Protein AF-A0A7S3JPY3-F1 (afdb_monomer_lite)

InterPro domains:
  IPR008610 Eukaryotic rRNA processing [PF05890] (68-292)
  IPR008610 Eukaryotic rRNA processing [PTHR13028] (19-296)

pLDDT: mean 72.58, std 21.67, range [28.58, 98.25]

Radius of gyration: 43.56 Å; chains: 1; bounding box: 114×93×95 Å

Foldseek 3Di:
DDDPPPPPPPDPDVVVVVVVVVVVVVVVVVVVVVVVVVVVVVVVVVVPDPDPDDDDPDPDDPVVVVVVVVVPPPPVVDPCVVPLDDDDDFDDDDPPDPVRVVVSVVVVVVVSVVVSVVSCVVVVHDDDDDPPDDDDDPDDPVVVVVVVVVVVVVVVVVVVVVVVVVVVVCVVCVVVVVVVVVVVVVVVVVVVVVVVVVVVVVVVVVVVVVPDDDDDPPPPPPPVPPDDDPVQVVCCVVPNDPDPDPCPPFQDPVNQPPCVVPDPPPDDDDDDDDDDDDDDDDDDDDDDDDPPPDDPPRDDHD

Sequence (302 aa):
QVTSSLIKKEMPKRKKYEDELEVELAAEEEEEDALERAALALSREENGSTAKKSVKTKLIDANGLESATSLAWGSDKLPWIEHLVLSSDLDTVSGKDDLEREVAIYKLTLSCVADGRSRLELAGEPFLRPKDFFCEMIKSDAHMAKVKDELIFQQKKMDAFEKRKERQQQLKFAKAVQAEKQKQKIQRKKEAVKKIEDFRKQGAGASKRLGLDESEPSISSTKKKKSPSKKRQALDKKWGFGGKKSGKKRNDAKSINDLSDFRPTRGKSTAKGSRGTFSSVKDNNNSPGNNKKKSPKQRRIF

Secondary structure (DSSP, 8-state):
---S-S----PPPHHHHHHHHHHHHHHHHHHHHHHHHHHHHHHHHHTT-------------HHHHHHHHHTS--GGGS-GGGT-----PPP---TT-HHHHHHHHHHHHHHHHHHHHHHHHHHT---SPPTT-----SS-HHHHHHHHHHHHHHHHHHHHHHHHHHHHHHHHHHHHHHHHHHHHHHHHHHHHHHHHHHHHHHHHHHHHTTT--------------PPPPHHHHHHHHHH--SS---STTSPPTTTSS--TT--TTTT---------------------------PPPPPPP-

Organism: NCBI:txid44058

Structure (mmCIF, N/CA/C/O backbone):
data_AF-A0A7S3JPY3-F1
#
_entry.id   AF-A0A7S3JPY3-F1
#
loop_
_atom_site.group_PDB
_atom_site.id
_atom_site.type_symbol
_atom_site.label_atom_id
_atom_site.label_alt_id
_atom_site.label_comp_id
_atom_site.label_asym_id
_atom_site.label_entity_id
_atom_site.label_seq_id
_atom_site.pdbx_PDB_ins_code
_atom_site.Cartn_x
_atom_site.Cartn_y
_atom_site.Cartn_z
_atom_site.occupancy
_atom_site.B_iso_or_equiv
_atom_site.auth_seq_id
_atom_site.auth_comp_id
_atom_site.auth_asym_id
_atom_site.auth_atom_id
_atom_site.pdbx_PDB_model_num
ATOM 1 N N . GLN A 1 1 ? -19.491 -40.463 11.657 1.00 37.03 1 GLN A N 1
ATOM 2 C CA . GLN A 1 1 ? -19.768 -39.473 12.721 1.00 37.03 1 GLN A CA 1
ATOM 3 C C . GLN A 1 1 ? -18.707 -39.639 13.802 1.00 37.03 1 GLN A C 1
ATOM 5 O O . GLN A 1 1 ? -18.841 -40.493 14.666 1.00 37.03 1 GLN A O 1
ATOM 10 N N . VAL A 1 2 ? -17.599 -38.910 13.674 1.00 31.66 2 VAL A N 1
ATOM 11 C CA . VAL A 1 2 ? -16.414 -39.043 14.531 1.00 31.66 2 VAL A CA 1
ATOM 12 C C . VAL A 1 2 ? -16.348 -37.817 15.447 1.00 31.66 2 VAL A C 1
ATOM 14 O O . VAL A 1 2 ? -16.161 -36.695 14.997 1.00 31.66 2 VAL A O 1
ATOM 17 N N . THR A 1 3 ? -16.637 -38.070 16.724 1.00 36.66 3 THR A N 1
ATOM 18 C CA . THR A 1 3 ? -16.159 -37.379 17.936 1.00 36.66 3 THR A CA 1
ATOM 19 C C . THR A 1 3 ? -16.004 -35.849 17.902 1.00 36.66 3 THR A C 1
ATOM 21 O O . THR A 1 3 ? -14.908 -35.323 17.735 1.00 36.66 3 THR A O 1
ATOM 24 N N . SER A 1 4 ? -17.071 -35.125 18.259 1.00 43.22 4 SER A N 1
ATOM 25 C CA . SER A 1 4 ? -17.008 -33.712 18.687 1.00 43.22 4 SER A CA 1
ATOM 26 C C . SER A 1 4 ? -16.710 -33.533 20.191 1.00 43.22 4 SER A C 1
ATOM 28 O O . SER A 1 4 ? -16.840 -32.441 20.740 1.00 43.22 4 SER A O 1
ATOM 30 N N . SER A 1 5 ? -16.317 -34.598 20.896 1.00 41.69 5 SER A N 1
ATOM 31 C CA . SER A 1 5 ? -16.254 -34.630 22.364 1.00 41.69 5 SER A CA 1
ATOM 32 C C . SER A 1 5 ? -14.865 -34.406 22.978 1.00 41.69 5 SER A C 1
ATOM 34 O O . SER A 1 5 ? -14.751 -34.468 24.199 1.00 41.69 5 SER A O 1
ATOM 36 N N . LEU A 1 6 ? -13.819 -34.129 22.188 1.00 39.22 6 LEU A N 1
ATOM 37 C CA . LEU A 1 6 ? -12.440 -34.014 22.701 1.00 39.22 6 LEU A CA 1
ATOM 38 C C . LEU A 1 6 ? -11.889 -32.587 22.873 1.00 39.22 6 LEU A C 1
ATOM 40 O O . LEU A 1 6 ? -10.756 -32.431 23.319 1.00 39.22 6 LEU A O 1
ATOM 44 N N . ILE A 1 7 ? -12.663 -31.533 22.602 1.00 39.22 7 ILE A N 1
ATOM 45 C CA . ILE A 1 7 ? -12.175 -30.144 22.703 1.00 39.22 7 ILE A CA 1
ATOM 46 C C . ILE A 1 7 ? -12.914 -29.411 23.828 1.00 39.22 7 ILE A C 1
ATOM 48 O O . ILE A 1 7 ? -13.701 -28.493 23.623 1.00 39.22 7 ILE A O 1
ATOM 52 N N . LYS A 1 8 ? -12.679 -29.860 25.061 1.00 37.31 8 LYS A N 1
ATOM 53 C CA . LYS A 1 8 ? -12.881 -29.055 26.277 1.00 37.31 8 LYS A CA 1
ATOM 54 C C . LYS A 1 8 ? -11.679 -29.239 27.204 1.00 37.31 8 LYS A C 1
ATOM 56 O O . LYS A 1 8 ? -11.831 -29.586 28.369 1.00 37.31 8 LYS A O 1
ATOM 61 N N . LYS A 1 9 ? -10.468 -29.023 26.674 1.00 42.88 9 LYS A N 1
ATOM 62 C CA . LYS A 1 9 ? -9.354 -28.583 27.523 1.00 42.88 9 LYS A CA 1
ATOM 63 C C . LYS A 1 9 ? -9.739 -27.194 28.031 1.00 42.88 9 LYS A C 1
ATOM 65 O O . LYS A 1 9 ? -10.092 -26.326 27.235 1.00 42.88 9 LYS A O 1
ATOM 70 N N . GLU A 1 10 ? -9.785 -27.037 29.349 1.00 44.53 10 GLU A N 1
ATOM 71 C CA . GLU A 1 10 ? -10.066 -25.770 30.020 1.00 44.53 10 GLU A CA 1
ATOM 72 C C . GLU A 1 10 ? -9.068 -24.715 29.530 1.00 44.53 10 GLU A C 1
ATOM 74 O O . GLU A 1 10 ? -7.916 -24.695 29.949 1.00 44.53 10 GLU A O 1
ATOM 79 N N . MET A 1 11 ? -9.512 -23.855 28.613 1.00 40.31 11 MET A N 1
ATOM 80 C CA . MET A 1 11 ? -8.785 -22.644 28.255 1.00 40.31 11 MET A CA 1
ATOM 81 C C . MET A 1 11 ? -8.751 -21.751 29.503 1.00 40.31 11 MET A C 1
ATOM 83 O O . MET A 1 11 ? -9.819 -21.468 30.069 1.00 40.31 11 MET A O 1
ATOM 87 N N . PRO A 1 12 ? -7.568 -21.315 29.964 1.00 47.62 12 PRO A N 1
ATOM 88 C CA . PRO A 1 12 ? -7.454 -20.328 31.026 1.00 47.62 12 PRO A CA 1
ATOM 89 C C . PRO A 1 12 ? -8.330 -19.112 30.706 1.00 47.62 12 PRO A C 1
ATOM 91 O O . PRO A 1 12 ? -8.527 -18.743 29.549 1.00 47.62 12 PRO A O 1
ATOM 94 N N . LYS A 1 13 ? -8.948 -18.533 31.741 1.00 44.06 13 LYS A N 1
ATOM 95 C CA . LYS A 1 13 ? -9.921 -17.434 31.625 1.00 44.06 13 LYS A CA 1
ATOM 96 C C . LYS A 1 13 ? -9.381 -16.354 30.675 1.00 44.06 13 LYS A C 1
ATOM 98 O O . LYS A 1 13 ? -8.395 -15.729 31.031 1.00 44.06 13 LYS A O 1
ATOM 103 N N . ARG A 1 14 ? -10.056 -16.099 29.542 1.00 50.44 14 ARG A N 1
ATOM 104 C CA . ARG A 1 14 ? -9.661 -15.135 28.483 1.00 50.44 14 ARG A CA 1
ATOM 105 C C . ARG A 1 14 ? -9.053 -13.816 28.978 1.00 50.44 14 ARG A C 1
ATOM 107 O O . ARG A 1 14 ? -8.086 -13.369 28.396 1.00 50.44 14 ARG A O 1
ATOM 114 N N . LYS A 1 15 ? -9.557 -13.258 30.084 1.00 47.53 15 LYS A N 1
ATOM 115 C CA . LYS A 1 15 ? -9.001 -12.041 30.700 1.00 47.53 15 LYS A CA 1
ATOM 116 C C . LYS A 1 15 ? -7.534 -12.163 31.123 1.00 47.53 15 LYS A C 1
ATOM 118 O O . LYS A 1 15 ? -6.802 -11.210 30.976 1.00 47.53 15 LYS A O 1
ATOM 123 N N . LYS A 1 16 ? -7.110 -13.324 31.632 1.00 45.38 16 LYS A N 1
ATOM 124 C CA . LYS A 1 16 ? -5.701 -13.557 31.979 1.00 45.38 16 LYS A CA 1
ATOM 125 C C . LYS A 1 16 ? -4.812 -13.617 30.742 1.00 45.38 16 LYS A C 1
ATOM 127 O O . LYS A 1 16 ? -3.731 -13.072 30.780 1.00 45.38 16 LYS A O 1
ATOM 132 N N . TYR A 1 17 ? -5.298 -14.238 29.667 1.00 55.50 17 TYR A N 1
ATOM 133 C CA . TYR A 1 17 ? -4.577 -14.277 28.395 1.00 55.50 17 TYR A CA 1
ATOM 134 C C . TYR A 1 17 ? -4.462 -12.892 27.760 1.00 55.50 17 TYR A C 1
ATOM 136 O O . TYR A 1 17 ? -3.418 -12.579 27.221 1.00 55.50 17 TYR A O 1
ATOM 144 N N . GLU A 1 18 ? -5.522 -12.081 27.817 1.00 54.59 18 GLU A N 1
ATOM 145 C CA . GLU A 1 18 ? -5.510 -10.699 27.319 1.00 54.59 18 GLU A CA 1
ATOM 146 C C . GLU A 1 18 ? -4.544 -9.821 28.136 1.00 54.59 18 GLU A C 1
ATOM 148 O O . GLU A 1 18 ? -3.748 -9.109 27.539 1.00 54.59 18 GLU A O 1
ATOM 153 N N . ASP A 1 19 ? -4.551 -9.935 29.470 1.00 57.00 19 ASP A N 1
ATOM 154 C CA . ASP A 1 19 ? -3.630 -9.195 30.347 1.00 57.00 19 ASP A CA 1
ATOM 155 C C . ASP A 1 19 ? -2.162 -9.665 30.190 1.00 57.00 19 ASP A C 1
ATOM 157 O O . ASP A 1 19 ? -1.250 -8.849 30.251 1.00 57.00 19 ASP A O 1
ATOM 161 N N . GLU A 1 20 ? -1.913 -10.967 29.986 1.00 58.22 20 GLU A N 1
ATOM 162 C CA . GLU A 1 20 ? -0.565 -11.522 29.752 1.00 58.22 20 GLU A CA 1
ATOM 163 C C . GLU A 1 20 ? -0.011 -11.089 28.379 1.00 58.22 20 GLU A C 1
ATOM 165 O O . GLU A 1 20 ? 1.135 -10.653 28.305 1.00 58.22 20 GLU A O 1
ATOM 170 N N . LEU A 1 21 ? -0.844 -11.078 27.327 1.00 55.16 21 LEU A N 1
ATOM 171 C CA . LEU A 1 21 ? -0.476 -10.538 26.008 1.00 55.16 21 LEU A CA 1
ATOM 172 C C . LEU A 1 21 ? -0.208 -9.025 26.048 1.00 55.16 21 LEU A C 1
ATOM 174 O O . LEU A 1 21 ? 0.649 -8.535 25.324 1.00 55.16 21 LEU A O 1
ATOM 178 N N . GLU A 1 22 ? -0.945 -8.269 26.870 1.00 60.03 22 GLU A N 1
ATOM 179 C CA . GLU A 1 22 ? -0.724 -6.825 27.049 1.00 60.03 22 GLU A CA 1
ATOM 180 C C . GLU A 1 22 ? 0.629 -6.513 27.707 1.00 60.03 22 GLU A C 1
ATOM 182 O O . GLU A 1 22 ? 1.204 -5.462 27.431 1.00 60.03 22 GLU A O 1
ATOM 187 N N . VAL A 1 23 ? 1.138 -7.404 28.564 1.00 63.53 23 VAL A N 1
ATOM 188 C CA . VAL A 1 23 ? 2.459 -7.259 29.196 1.00 63.53 23 VAL A CA 1
ATOM 189 C C . VAL A 1 23 ? 3.575 -7.668 28.237 1.00 63.53 23 VAL A C 1
ATOM 191 O O . VAL A 1 23 ? 4.584 -6.974 28.175 1.00 63.53 23 VAL A O 1
ATOM 194 N N . GLU A 1 24 ? 3.386 -8.741 27.465 1.00 62.47 24 GLU A N 1
ATOM 195 C CA . GLU A 1 24 ? 4.348 -9.166 26.435 1.00 62.47 24 GLU A CA 1
ATOM 196 C C . GLU A 1 24 ? 4.507 -8.099 25.341 1.00 62.47 24 GLU A C 1
ATOM 198 O O . GLU A 1 24 ? 5.627 -7.695 25.052 1.00 62.47 24 GLU A O 1
ATOM 203 N N . LEU A 1 25 ? 3.405 -7.537 24.831 1.00 60.03 25 LEU A N 1
ATOM 204 C CA . LEU A 1 25 ? 3.450 -6.478 23.813 1.00 60.03 25 LEU A CA 1
ATOM 205 C C . LEU A 1 25 ? 4.100 -5.179 24.313 1.00 60.03 25 LEU A C 1
ATOM 207 O O . LEU A 1 25 ? 4.704 -4.460 23.525 1.00 60.03 25 LEU A O 1
ATOM 211 N N . ALA A 1 26 ? 3.957 -4.858 25.603 1.00 66.69 26 ALA A N 1
ATOM 212 C CA . ALA A 1 26 ? 4.595 -3.684 26.197 1.00 66.69 26 ALA A CA 1
ATOM 213 C C . ALA A 1 26 ? 6.103 -3.893 26.413 1.00 66.69 26 ALA A C 1
ATOM 215 O O . ALA A 1 26 ? 6.872 -2.946 26.282 1.00 66.69 26 ALA A O 1
ATOM 216 N N . ALA A 1 27 ? 6.524 -5.121 26.734 1.00 65.81 27 ALA A N 1
ATOM 217 C CA . ALA A 1 27 ? 7.937 -5.469 26.845 1.00 65.81 27 ALA A CA 1
ATOM 218 C C . ALA A 1 27 ? 8.626 -5.480 25.468 1.00 65.81 27 ALA A C 1
ATOM 220 O O . ALA A 1 27 ? 9.726 -4.955 25.341 1.00 65.81 27 ALA A O 1
ATOM 221 N N . GLU A 1 28 ? 7.954 -6.002 24.436 1.00 66.06 28 GLU A N 1
ATOM 222 C CA . GLU A 1 28 ? 8.442 -5.964 23.050 1.00 66.06 28 GLU A CA 1
ATOM 223 C C . GLU A 1 28 ? 8.584 -4.520 22.531 1.00 66.06 28 GLU A C 1
ATOM 225 O O . GLU A 1 28 ? 9.568 -4.201 21.872 1.00 66.06 28 GLU A O 1
ATOM 230 N N . GLU A 1 29 ? 7.658 -3.619 22.883 1.00 69.00 29 GLU A N 1
ATOM 231 C CA . GLU A 1 29 ? 7.717 -2.197 22.501 1.00 69.00 29 GLU A CA 1
ATOM 232 C C . GLU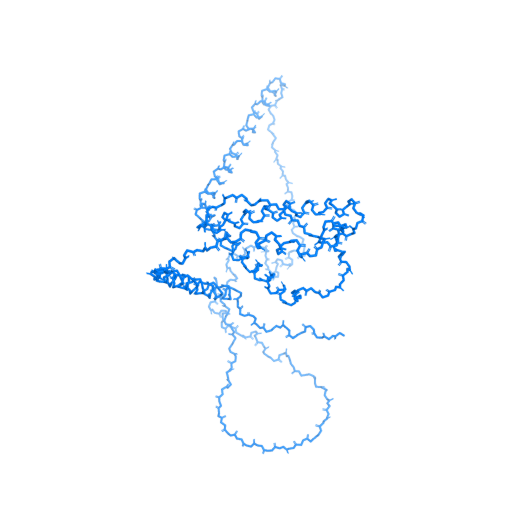 A 1 29 ? 8.904 -1.457 23.157 1.00 69.00 29 GLU A C 1
ATOM 234 O O . GLU A 1 29 ? 9.580 -0.674 22.493 1.00 69.00 29 GLU A O 1
ATOM 239 N N . GLU A 1 30 ? 9.225 -1.739 24.429 1.00 69.50 30 GLU A N 1
ATOM 240 C CA . GLU A 1 30 ? 10.415 -1.163 25.082 1.00 69.50 30 GLU A CA 1
ATOM 241 C C . GLU A 1 30 ? 11.738 -1.705 24.505 1.00 69.50 30 GLU A C 1
ATOM 243 O O . GLU A 1 30 ? 12.728 -0.966 24.443 1.00 69.50 30 GLU A O 1
ATOM 248 N N . GLU A 1 31 ? 11.772 -2.969 24.069 1.00 72.69 31 GLU A N 1
ATOM 249 C CA . GLU A 1 31 ? 12.947 -3.567 23.421 1.00 72.69 31 GLU A CA 1
ATOM 250 C C . GLU A 1 31 ? 13.165 -3.029 21.995 1.00 72.69 31 GLU A C 1
ATOM 252 O O . GLU A 1 31 ? 14.304 -2.708 21.638 1.00 72.69 31 GLU A O 1
ATOM 257 N N . GLU A 1 32 ? 12.099 -2.862 21.201 1.00 69.81 32 GLU A N 1
ATOM 258 C CA . GLU A 1 32 ? 12.156 -2.256 19.860 1.00 69.81 32 GLU A CA 1
ATOM 259 C C . GLU A 1 32 ? 12.640 -0.795 19.919 1.00 69.81 32 GLU A C 1
ATOM 261 O O . GLU A 1 32 ? 13.572 -0.420 19.199 1.00 69.81 32 GLU A O 1
ATOM 266 N N . ASP A 1 33 ? 12.100 0.004 20.847 1.00 71.50 33 ASP A N 1
ATOM 267 C CA . ASP A 1 33 ? 12.511 1.397 21.072 1.00 71.50 33 ASP A CA 1
ATOM 268 C C . ASP A 1 33 ? 13.992 1.515 21.484 1.00 71.50 33 ASP A C 1
ATOM 270 O O . ASP A 1 33 ? 14.690 2.476 21.127 1.00 71.50 33 ASP A O 1
ATOM 274 N N . ALA A 1 34 ? 14.497 0.557 22.268 1.00 78.06 34 ALA A N 1
ATOM 275 C CA . ALA A 1 34 ? 15.900 0.517 22.675 1.00 78.06 34 ALA A CA 1
ATOM 276 C C . ALA A 1 34 ? 16.827 0.182 21.494 1.00 78.06 34 ALA A C 1
ATOM 278 O O . ALA A 1 34 ? 17.902 0.780 21.364 1.00 78.06 34 ALA A O 1
ATOM 279 N N . LEU A 1 35 ? 16.397 -0.726 20.614 1.00 76.00 35 LEU A N 1
ATOM 280 C CA . LEU A 1 35 ? 17.114 -1.112 19.399 1.00 76.00 35 LEU A CA 1
ATOM 281 C C . LEU A 1 35 ? 17.175 0.026 18.372 1.00 76.00 35 LEU A C 1
ATOM 283 O O . LEU A 1 35 ? 18.250 0.289 17.830 1.00 76.00 35 LEU A O 1
ATOM 287 N N . GLU A 1 36 ? 16.078 0.758 18.156 1.00 73.62 36 GLU A N 1
ATOM 288 C CA . GLU A 1 36 ? 16.070 1.936 17.275 1.00 73.62 36 GLU A CA 1
ATOM 289 C C . GLU A 1 36 ? 17.009 3.039 17.778 1.00 73.62 36 GLU A C 1
ATOM 291 O O . GLU A 1 36 ? 17.779 3.617 17.002 1.00 73.62 36 GLU A O 1
ATOM 296 N N . ARG A 1 37 ? 17.018 3.311 19.091 1.00 76.62 37 ARG A N 1
ATOM 297 C CA . ARG A 1 37 ? 17.942 4.295 19.683 1.00 76.62 37 ARG A CA 1
ATOM 298 C C . ARG A 1 37 ? 19.403 3.874 19.539 1.00 76.62 37 ARG A C 1
ATOM 300 O O . ARG A 1 37 ? 20.251 4.730 19.281 1.00 76.62 37 ARG A O 1
ATOM 307 N N . ALA A 1 38 ? 19.701 2.582 19.680 1.00 80.31 38 ALA A N 1
ATOM 308 C CA . ALA A 1 38 ? 21.044 2.047 19.474 1.00 80.31 38 ALA A CA 1
ATOM 309 C C . ALA A 1 38 ? 21.481 2.147 18.000 1.00 80.31 38 ALA A C 1
ATOM 311 O O . ALA A 1 38 ? 22.603 2.572 17.722 1.00 80.31 38 ALA A O 1
ATOM 312 N N . ALA A 1 39 ? 20.587 1.842 17.053 1.00 76.56 39 ALA A N 1
ATOM 313 C CA . ALA A 1 39 ? 20.850 1.974 15.620 1.00 76.56 39 ALA A CA 1
ATOM 314 C C . ALA A 1 39 ? 21.102 3.437 15.205 1.00 76.56 39 ALA A C 1
ATOM 316 O O . ALA A 1 39 ? 22.044 3.726 14.463 1.00 76.56 39 ALA A O 1
ATOM 317 N N . LEU A 1 40 ? 20.325 4.384 15.744 1.00 71.94 40 LEU A N 1
ATOM 318 C CA . LEU A 1 40 ? 20.531 5.819 15.521 1.00 71.94 40 LEU A CA 1
ATOM 319 C C . LEU A 1 40 ? 21.872 6.308 16.085 1.00 71.94 40 LEU A C 1
ATOM 321 O O . LEU A 1 40 ? 22.553 7.099 15.428 1.00 71.94 40 LEU A O 1
ATOM 325 N N . ALA A 1 41 ? 22.282 5.825 17.262 1.00 74.62 41 ALA A N 1
ATOM 326 C CA . ALA A 1 41 ? 23.577 6.159 17.853 1.00 74.62 41 ALA A CA 1
ATOM 327 C C . ALA A 1 41 ? 24.748 5.655 16.989 1.00 74.62 41 ALA A C 1
ATOM 329 O O . ALA A 1 41 ? 25.656 6.430 16.693 1.00 74.62 41 ALA A O 1
ATOM 330 N N . LEU A 1 42 ? 24.674 4.413 16.498 1.00 72.31 42 LEU A N 1
ATOM 331 C CA . LEU A 1 42 ? 25.679 3.826 15.602 1.00 72.31 42 LEU A CA 1
ATOM 332 C C . LEU A 1 42 ? 25.770 4.574 14.263 1.00 72.31 42 LEU A C 1
ATOM 334 O O . LEU A 1 42 ? 26.864 4.923 13.821 1.00 72.31 42 LEU A O 1
ATOM 338 N N . SER A 1 43 ? 24.627 4.931 13.664 1.00 70.06 43 SER A N 1
ATOM 339 C CA . SER A 1 43 ? 24.599 5.724 12.423 1.00 70.06 43 SER A CA 1
ATOM 340 C C . SER A 1 43 ? 25.228 7.116 12.592 1.00 70.06 43 SER A C 1
ATOM 342 O O . SER A 1 43 ? 25.786 7.685 11.650 1.00 70.06 43 SER A O 1
ATOM 344 N N . ARG A 1 44 ? 25.167 7.688 13.802 1.00 67.44 44 ARG A N 1
ATOM 345 C CA . ARG A 1 44 ? 25.742 9.003 14.108 1.00 67.44 44 ARG A CA 1
ATOM 346 C C . ARG A 1 44 ? 27.259 8.944 14.286 1.00 67.44 44 ARG A C 1
ATOM 348 O O . ARG A 1 44 ? 27.926 9.929 13.974 1.00 67.44 44 ARG A O 1
ATOM 355 N N . GLU A 1 45 ? 27.792 7.816 14.745 1.00 61.75 45 GLU A N 1
ATOM 356 C CA . GLU A 1 45 ? 29.233 7.598 14.901 1.00 61.75 45 GLU A CA 1
ATOM 357 C C . GLU A 1 45 ? 29.919 7.248 13.569 1.00 61.75 45 GLU A C 1
ATOM 359 O O . GLU A 1 45 ? 30.999 7.771 13.286 1.00 61.75 45 GLU A O 1
ATOM 364 N N . GLU A 1 46 ? 29.272 6.474 12.690 1.00 57.91 46 GLU A N 1
ATOM 365 C CA . GLU A 1 46 ? 29.832 6.113 11.373 1.00 57.91 46 GLU A CA 1
ATOM 366 C C . GLU A 1 46 ? 29.952 7.307 10.407 1.00 57.91 46 GLU A C 1
ATOM 368 O O . GLU A 1 46 ? 30.843 7.350 9.556 1.00 57.91 46 GLU A O 1
ATOM 373 N N . ASN A 1 47 ? 29.126 8.342 10.582 1.00 54.22 47 ASN A N 1
ATOM 374 C CA . ASN A 1 47 ? 29.184 9.566 9.776 1.00 54.22 47 ASN A CA 1
ATOM 375 C C . ASN A 1 47 ? 30.363 10.505 10.140 1.00 54.22 47 ASN A C 1
ATOM 377 O O . ASN A 1 47 ? 30.535 11.550 9.508 1.00 54.22 47 ASN A O 1
ATOM 381 N N . GLY A 1 48 ? 31.187 10.155 11.139 1.00 52.03 48 GLY A N 1
ATOM 382 C CA . GLY A 1 48 ? 32.297 10.977 11.639 1.00 52.03 48 GLY A CA 1
ATOM 383 C C . GLY A 1 48 ? 33.640 10.827 10.909 1.00 52.03 48 GLY A C 1
ATOM 384 O O . GLY A 1 48 ? 34.537 11.643 11.125 1.00 52.03 48 GLY A O 1
ATOM 385 N N . SER A 1 49 ? 33.816 9.832 10.031 1.00 52.62 49 SER A N 1
ATOM 386 C CA . SER A 1 49 ? 35.099 9.585 9.351 1.00 52.62 49 SER A CA 1
ATOM 387 C C . SER A 1 49 ? 35.054 9.918 7.857 1.00 52.62 49 SER A C 1
ATOM 389 O O . SER A 1 49 ? 35.112 9.044 6.991 1.00 52.62 49 SER A O 1
ATOM 391 N N . THR A 1 50 ? 35.000 11.206 7.517 1.00 51.81 50 THR A N 1
ATOM 392 C CA . THR A 1 50 ? 35.228 11.656 6.137 1.00 51.81 50 THR A CA 1
ATOM 393 C C . THR A 1 50 ? 36.723 11.615 5.814 1.00 51.81 50 THR A C 1
ATOM 395 O O . THR A 1 50 ? 37.449 12.595 5.998 1.00 51.81 50 THR A O 1
ATOM 398 N N . ALA A 1 51 ? 37.201 10.472 5.323 1.00 51.72 51 ALA A N 1
ATOM 399 C CA . ALA A 1 51 ? 38.520 10.367 4.713 1.00 51.72 51 ALA A CA 1
ATOM 400 C C . ALA A 1 51 ? 38.579 11.263 3.461 1.00 51.72 51 ALA A C 1
ATOM 402 O O . ALA A 1 51 ? 37.823 11.078 2.504 1.00 51.72 51 ALA A O 1
ATOM 403 N N . LYS A 1 52 ? 39.486 12.247 3.459 1.00 48.88 52 LYS A N 1
ATOM 404 C CA . LYS A 1 52 ? 39.750 13.127 2.312 1.00 48.88 52 LYS A CA 1
ATOM 405 C C . LYS A 1 52 ? 40.353 12.302 1.167 1.00 48.88 52 LYS A C 1
ATOM 407 O O . LYS A 1 52 ? 41.564 12.105 1.112 1.00 48.88 52 LYS A O 1
ATOM 412 N N . LYS A 1 53 ? 39.513 11.801 0.256 1.00 54.91 53 LYS A N 1
ATOM 413 C CA . LYS A 1 53 ? 39.964 11.201 -1.009 1.00 54.91 53 LYS A CA 1
ATOM 414 C C . LYS A 1 53 ? 40.632 12.280 -1.862 1.00 54.91 53 LYS A C 1
ATOM 416 O O . LYS A 1 53 ? 40.030 13.311 -2.150 1.00 54.91 53 LYS A O 1
ATOM 421 N N . SER A 1 54 ? 41.874 12.031 -2.265 1.00 50.97 54 SER A N 1
ATOM 422 C CA . SER A 1 54 ? 42.603 12.858 -3.222 1.00 50.97 54 SER A CA 1
ATOM 423 C C . SER A 1 54 ? 41.854 12.883 -4.557 1.00 50.97 54 SER A C 1
ATOM 425 O O . SER A 1 54 ? 41.547 11.849 -5.153 1.00 50.97 54 SER A O 1
ATOM 427 N N . VAL A 1 55 ? 41.508 14.086 -5.010 1.00 56.03 55 VAL A N 1
ATOM 428 C CA . VAL A 1 55 ? 40.776 14.302 -6.258 1.00 56.03 55 VAL A CA 1
ATOM 429 C C . VAL A 1 55 ? 41.746 14.074 -7.417 1.00 56.03 55 VAL A C 1
ATOM 431 O O . VAL A 1 55 ? 42.506 14.964 -7.783 1.00 56.03 55 VAL A O 1
ATOM 434 N N . LYS A 1 56 ? 41.751 12.865 -7.990 1.00 63.06 56 LYS A N 1
ATOM 435 C CA . LYS A 1 56 ? 42.331 12.648 -9.322 1.00 63.06 56 LYS A CA 1
ATOM 436 C C . LYS A 1 56 ? 41.501 13.457 -10.318 1.00 63.06 56 LYS A C 1
ATOM 438 O O . LYS A 1 56 ? 40.289 13.257 -10.405 1.00 63.06 56 LYS A O 1
ATOM 443 N N . THR A 1 57 ? 42.141 14.364 -11.049 1.00 62.72 57 THR A N 1
ATOM 444 C CA . THR A 1 57 ? 41.536 15.063 -12.185 1.00 62.72 57 THR A CA 1
ATOM 445 C C . THR A 1 57 ? 41.107 14.016 -13.210 1.00 62.72 57 THR A C 1
ATOM 447 O O . THR A 1 57 ? 41.930 13.334 -13.816 1.00 62.72 57 THR A O 1
ATOM 450 N N . LYS A 1 58 ? 39.795 13.808 -13.340 1.00 68.31 58 LYS A N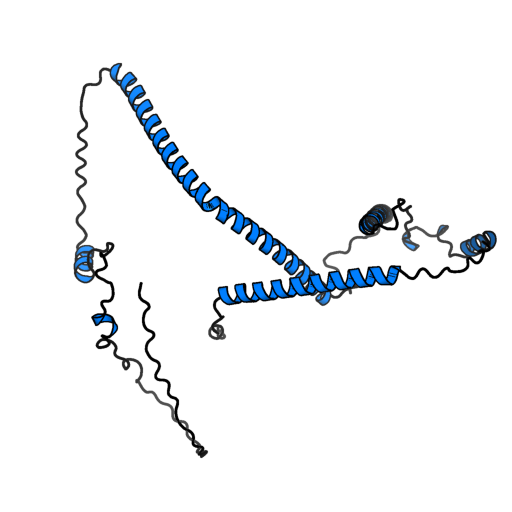 1
ATOM 451 C CA . LYS A 1 58 ? 39.243 12.886 -14.332 1.00 68.31 58 LYS A CA 1
ATOM 452 C C . LYS A 1 58 ? 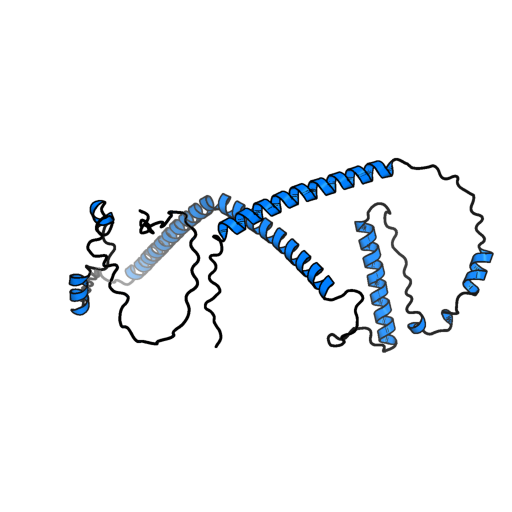39.409 13.542 -15.702 1.00 68.31 58 LYS A C 1
ATOM 454 O O . LYS A 1 58 ? 38.785 14.566 -15.959 1.00 68.31 58 LYS A O 1
ATOM 459 N N . LEU A 1 59 ? 40.258 12.975 -16.553 1.00 75.62 59 LEU A N 1
ATOM 460 C CA . LEU A 1 59 ? 40.248 13.277 -17.981 1.00 75.62 59 LEU A CA 1
ATOM 461 C C . LEU A 1 59 ? 38.927 12.722 -18.537 1.00 75.62 59 LEU A C 1
ATOM 463 O O . LEU A 1 59 ? 38.697 11.516 -18.456 1.00 75.62 59 LEU A O 1
ATOM 467 N N . ILE A 1 60 ? 38.032 13.592 -19.004 1.00 81.19 60 ILE A N 1
ATOM 468 C CA . ILE A 1 60 ? 36.756 13.185 -19.605 1.00 81.19 60 ILE A CA 1
ATOM 469 C C . ILE A 1 60 ? 36.979 13.102 -21.115 1.00 81.19 60 ILE A C 1
ATOM 471 O O . ILE A 1 60 ? 37.051 14.130 -21.784 1.00 81.19 60 ILE A O 1
ATOM 475 N N . ASP A 1 61 ? 37.127 11.886 -21.637 1.00 86.81 61 ASP A N 1
ATOM 476 C CA . ASP A 1 61 ? 37.182 11.632 -23.079 1.00 86.81 61 ASP A CA 1
ATOM 477 C C . ASP A 1 61 ? 35.756 11.509 -23.637 1.00 86.81 61 ASP A C 1
ATOM 479 O O . ASP A 1 61 ? 35.134 10.446 -23.584 1.00 86.81 61 ASP A O 1
ATOM 483 N N . ALA A 1 62 ? 35.214 12.629 -24.119 1.00 87.81 62 ALA A N 1
ATOM 484 C CA . ALA A 1 62 ? 33.882 12.677 -24.719 1.00 87.81 62 ALA A CA 1
ATOM 485 C C . ALA A 1 62 ? 33.814 11.897 -26.046 1.00 87.81 62 ALA A C 1
ATOM 487 O O . ALA A 1 62 ? 32.851 11.173 -26.286 1.00 87.81 62 ALA A O 1
ATOM 488 N N . ASN A 1 63 ? 34.869 11.967 -26.863 1.00 87.44 63 ASN A N 1
ATOM 489 C CA . ASN A 1 63 ? 34.915 11.327 -28.181 1.00 87.44 63 ASN A CA 1
ATOM 490 C C . ASN A 1 63 ? 34.934 9.796 -28.059 1.00 87.44 63 ASN A C 1
ATOM 492 O O . ASN A 1 63 ? 34.285 9.089 -28.835 1.00 87.44 63 ASN A O 1
ATOM 496 N N . GLY A 1 64 ? 35.656 9.276 -27.060 1.00 86.81 64 GLY A N 1
ATOM 497 C CA . GLY A 1 64 ? 35.645 7.853 -26.725 1.00 86.81 64 GLY A CA 1
ATOM 498 C C . GLY A 1 64 ? 34.269 7.368 -26.258 1.00 86.81 64 GLY A C 1
ATOM 499 O O . GLY A 1 64 ? 33.844 6.277 -26.641 1.00 86.81 64 GLY A O 1
ATOM 500 N N . LEU A 1 65 ? 33.543 8.187 -25.488 1.00 86.88 65 LEU A N 1
ATOM 501 C CA . LEU A 1 65 ? 32.191 7.860 -25.026 1.00 86.88 65 LEU A CA 1
ATOM 502 C C . LEU A 1 65 ? 31.187 7.799 -26.186 1.00 86.88 65 LEU A C 1
ATOM 504 O O . LEU A 1 65 ? 30.426 6.839 -26.263 1.00 86.88 65 LEU A O 1
ATOM 508 N N . GLU A 1 66 ? 31.220 8.772 -27.100 1.00 85.44 66 GLU A N 1
ATOM 509 C CA . GLU A 1 66 ? 30.367 8.801 -28.300 1.00 85.44 66 GLU A CA 1
ATOM 510 C C . GLU A 1 66 ? 30.654 7.626 -29.246 1.00 85.44 66 GLU A C 1
ATOM 512 O O . GLU A 1 66 ? 29.746 6.993 -29.791 1.00 85.44 66 GLU A O 1
ATOM 517 N N . SER A 1 67 ? 31.933 7.277 -29.400 1.00 84.69 67 SER A N 1
ATOM 518 C CA . SER A 1 67 ? 32.335 6.110 -30.189 1.00 84.69 67 SER A CA 1
ATOM 519 C C . SER A 1 67 ? 31.814 4.812 -29.561 1.00 84.69 67 SER A C 1
ATOM 521 O O . SER A 1 67 ? 31.330 3.932 -30.272 1.00 84.69 67 SER A O 1
ATOM 523 N N . ALA A 1 68 ? 31.846 4.695 -28.230 1.00 84.62 68 ALA A N 1
ATOM 524 C CA . ALA A 1 68 ? 31.333 3.529 -27.515 1.00 84.62 68 ALA A CA 1
ATOM 525 C C . ALA A 1 68 ? 29.799 3.422 -27.558 1.00 84.62 68 ALA A C 1
ATOM 527 O O . ALA A 1 68 ? 29.277 2.318 -27.715 1.00 84.62 68 ALA A O 1
ATOM 528 N N . THR A 1 69 ? 29.066 4.537 -27.466 1.00 81.50 69 THR A N 1
ATOM 529 C CA . THR A 1 69 ? 27.600 4.525 -27.599 1.00 81.50 69 THR A CA 1
ATOM 530 C C . THR A 1 69 ? 27.157 4.158 -29.010 1.00 81.50 69 THR A C 1
ATOM 532 O O . THR A 1 69 ? 26.168 3.448 -29.149 1.00 81.50 69 THR A O 1
ATOM 535 N N . SER A 1 70 ? 27.914 4.529 -30.049 1.00 73.38 70 SER A N 1
ATOM 536 C CA . SER A 1 70 ? 27.627 4.098 -31.429 1.00 73.38 70 SER A CA 1
ATOM 537 C C . SER A 1 70 ? 27.755 2.581 -31.649 1.00 73.38 70 SER A C 1
ATOM 539 O O . SER A 1 70 ? 27.158 2.033 -32.575 1.00 73.38 70 SER A O 1
ATOM 541 N N . LEU A 1 71 ? 28.513 1.895 -30.783 1.00 73.50 71 LEU A N 1
ATOM 542 C CA . LEU A 1 71 ? 28.681 0.442 -30.796 1.00 73.50 71 LEU A CA 1
ATOM 543 C C . LEU A 1 71 ? 27.541 -0.290 -30.068 1.00 73.50 71 LEU A C 1
ATOM 545 O O . LEU A 1 71 ? 27.406 -1.508 -30.210 1.00 73.50 71 LEU A O 1
ATOM 549 N N . ALA A 1 72 ? 26.738 0.425 -29.272 1.00 69.62 72 ALA A N 1
ATOM 550 C CA . ALA A 1 72 ? 25.582 -0.150 -28.604 1.00 69.62 72 ALA A CA 1
ATOM 551 C C . ALA A 1 72 ? 24.565 -0.628 -29.652 1.00 69.62 72 ALA A C 1
ATOM 553 O O . ALA A 1 72 ? 24.341 0.031 -30.669 1.00 69.62 72 ALA A O 1
ATOM 554 N N . TRP A 1 73 ? 23.979 -1.808 -29.421 1.00 65.19 73 TRP A N 1
ATOM 555 C CA . TRP A 1 73 ? 22.990 -2.426 -30.307 1.00 65.19 73 TRP A CA 1
ATOM 556 C C . TRP A 1 73 ? 21.959 -1.402 -30.793 1.00 65.19 73 TRP A C 1
ATOM 558 O O . TRP A 1 73 ? 21.388 -0.682 -29.981 1.00 65.19 73 TRP A O 1
ATOM 568 N N . GLY A 1 74 ? 21.735 -1.354 -32.112 1.00 66.00 74 GLY A N 1
ATOM 569 C CA . GLY A 1 74 ? 20.908 -0.354 -32.794 1.00 66.00 74 GLY A CA 1
ATOM 570 C C . GLY A 1 74 ? 19.429 -0.394 -32.407 1.00 66.00 74 GLY A C 1
ATOM 571 O O . GLY A 1 74 ? 18.594 -0.829 -33.202 1.00 66.00 74 GLY A O 1
ATOM 572 N N . SER A 1 75 ? 19.119 0.100 -31.210 1.00 65.38 75 SER A N 1
ATOM 573 C CA . SER A 1 75 ? 17.773 0.250 -30.656 1.00 65.38 75 SER A CA 1
ATOM 574 C C . SER A 1 75 ? 16.871 1.089 -31.553 1.00 65.38 75 SER A C 1
ATOM 576 O O . SER A 1 75 ? 15.677 0.828 -31.631 1.00 65.38 75 SER A O 1
ATOM 578 N N . ASP A 1 76 ? 17.456 2.029 -32.296 1.00 70.00 76 ASP A N 1
ATOM 579 C CA . ASP A 1 76 ? 16.736 2.973 -33.153 1.00 70.00 76 ASP A CA 1
ATOM 580 C C . ASP A 1 76 ? 16.091 2.323 -34.385 1.00 70.00 76 ASP A C 1
ATOM 582 O O . ASP A 1 76 ? 15.194 2.899 -34.996 1.00 70.00 76 ASP A O 1
ATOM 586 N N . LYS A 1 77 ? 16.544 1.124 -34.778 1.00 82.50 77 LYS A N 1
ATOM 587 C CA . LYS A 1 77 ? 16.020 0.411 -35.957 1.00 82.50 77 LYS A CA 1
ATOM 588 C C . LYS A 1 77 ? 14.897 -0.567 -35.618 1.00 82.50 77 LYS A C 1
ATOM 590 O O . LYS A 1 77 ? 14.225 -1.043 -36.531 1.00 82.50 77 LYS A O 1
ATOM 595 N N . LEU A 1 78 ? 14.722 -0.903 -34.341 1.00 86.56 78 LEU A N 1
ATOM 596 C CA . LEU A 1 78 ? 13.753 -1.893 -33.878 1.00 86.56 78 LEU A CA 1
ATOM 597 C C . LEU A 1 78 ? 12.498 -1.205 -33.324 1.00 86.56 78 LEU A C 1
ATOM 599 O O . LEU A 1 78 ? 12.589 -0.104 -32.775 1.00 86.56 78 LEU A O 1
ATOM 603 N N . PRO A 1 79 ? 11.316 -1.835 -33.439 1.00 88.75 79 PRO A N 1
ATOM 604 C CA . PRO A 1 79 ? 10.114 -1.310 -32.809 1.00 88.75 79 PRO A CA 1
ATOM 605 C C . PRO A 1 79 ? 10.283 -1.255 -31.285 1.00 88.75 79 PRO A C 1
ATOM 607 O O . PRO A 1 79 ? 11.039 -2.028 -30.692 1.00 88.75 79 PRO A O 1
ATOM 610 N N . TRP A 1 80 ? 9.530 -0.361 -30.638 1.00 89.75 80 TRP A N 1
ATOM 611 C CA . TRP A 1 80 ? 9.643 -0.108 -29.195 1.00 89.75 80 TRP A CA 1
ATOM 612 C C . TRP A 1 80 ? 9.474 -1.348 -28.305 1.00 89.75 80 TRP A C 1
ATOM 614 O O . TRP A 1 80 ? 10.093 -1.459 -27.248 1.00 89.75 80 TRP A O 1
ATOM 624 N N . ILE A 1 81 ? 8.708 -2.322 -28.787 1.00 91.56 81 ILE A N 1
ATOM 625 C CA . ILE A 1 81 ? 8.414 -3.588 -28.112 1.00 91.56 81 ILE A CA 1
ATOM 626 C C . ILE A 1 81 ? 9.676 -4.427 -27.856 1.00 91.56 81 ILE A C 1
ATOM 628 O O . ILE A 1 81 ? 9.724 -5.149 -26.869 1.00 91.56 81 ILE A O 1
ATOM 632 N N . GLU A 1 82 ? 10.714 -4.312 -28.687 1.00 89.50 82 GLU A N 1
ATOM 633 C CA . GLU A 1 82 ? 11.946 -5.102 -28.523 1.00 89.50 82 GLU A CA 1
ATOM 634 C C . GLU A 1 82 ? 12.857 -4.558 -27.417 1.00 89.50 82 GLU A C 1
ATOM 636 O O . GLU A 1 82 ? 13.699 -5.280 -26.887 1.00 89.50 82 GLU A O 1
ATOM 641 N N . HIS A 1 83 ? 12.704 -3.279 -27.061 1.00 87.94 83 HIS A N 1
ATOM 642 C CA . HIS A 1 83 ? 13.496 -2.665 -25.999 1.00 87.94 83 HIS A CA 1
ATOM 643 C C . HIS A 1 83 ? 12.713 -2.468 -24.705 1.00 87.94 83 HIS A C 1
ATOM 645 O O . HIS A 1 83 ? 13.294 -2.623 -23.636 1.00 87.94 83 HIS A O 1
ATOM 651 N N . LEU A 1 84 ? 11.424 -2.108 -24.770 1.00 91.00 84 LEU A N 1
ATOM 652 C CA . LEU A 1 84 ? 10.579 -1.797 -23.601 1.00 91.00 84 LEU A CA 1
ATOM 653 C C . LEU A 1 84 ? 11.201 -0.767 -22.637 1.00 91.00 84 LEU A C 1
ATOM 655 O O . LEU A 1 84 ? 10.791 -0.649 -21.482 1.00 91.00 84 LEU A O 1
ATOM 659 N N . VAL A 1 85 ? 12.185 -0.001 -23.114 1.00 91.44 85 VAL A N 1
ATOM 660 C CA . VAL A 1 85 ? 12.864 1.041 -22.347 1.00 91.44 85 VAL A CA 1
ATOM 661 C C . VAL A 1 85 ? 12.040 2.319 -22.416 1.00 91.44 85 VAL A C 1
ATOM 663 O O . VAL A 1 85 ? 11.582 2.737 -23.485 1.00 91.44 85 VAL A O 1
ATOM 666 N N . LEU A 1 86 ? 11.862 2.942 -21.257 1.00 92.44 86 LEU A N 1
ATOM 667 C CA . LEU A 1 86 ? 11.252 4.252 -21.100 1.00 92.44 86 LEU A CA 1
ATOM 668 C C . LEU A 1 86 ? 12.208 5.137 -20.321 1.00 92.44 86 LEU A C 1
ATOM 670 O O . LEU A 1 86 ? 12.789 4.709 -19.324 1.00 92.44 86 LEU A O 1
ATOM 674 N N . SER A 1 87 ? 12.342 6.366 -20.797 1.00 90.31 87 SER A N 1
ATOM 675 C CA . SER A 1 87 ? 13.228 7.365 -20.223 1.00 90.31 87 SER A CA 1
ATOM 676 C C . SER A 1 87 ? 12.413 8.612 -19.934 1.00 90.31 87 SER A C 1
ATOM 678 O O . SER A 1 87 ? 11.665 9.080 -20.792 1.00 90.31 87 SER A O 1
ATOM 680 N N . SER A 1 88 ? 12.571 9.140 -18.729 1.00 90.50 88 SER A N 1
ATOM 681 C CA . SER A 1 88 ? 11.958 10.383 -18.277 1.00 90.50 88 SER A CA 1
ATOM 682 C C . SER A 1 88 ? 12.894 11.056 -17.286 1.00 90.50 88 SER A C 1
ATOM 684 O O . SER A 1 88 ? 13.582 10.374 -16.520 1.00 90.50 88 SER A O 1
ATOM 686 N N . ASP A 1 89 ? 12.888 12.381 -17.275 1.00 89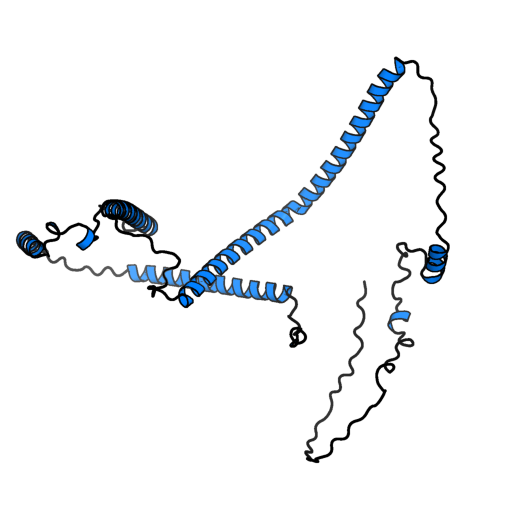.19 89 ASP A N 1
ATOM 687 C CA . ASP A 1 89 ? 13.746 13.152 -16.386 1.00 89.19 89 ASP A CA 1
ATOM 688 C C . ASP A 1 89 ? 13.202 13.128 -14.955 1.00 89.19 89 ASP A C 1
ATOM 690 O O . ASP A 1 89 ? 12.005 13.301 -14.724 1.00 89.19 89 ASP A O 1
ATOM 694 N N . LEU A 1 90 ? 14.088 12.892 -13.987 1.00 83.69 90 LEU A N 1
ATOM 695 C CA . LEU A 1 90 ? 13.749 12.961 -12.570 1.00 83.69 90 LEU A CA 1
ATOM 696 C C . LEU A 1 90 ? 13.820 14.418 -12.102 1.00 83.69 90 LEU A C 1
ATOM 698 O O . LEU A 1 90 ? 14.832 15.089 -12.315 1.00 83.69 90 LEU A O 1
ATOM 702 N N . ASP A 1 91 ? 12.783 14.876 -11.403 1.00 80.56 91 ASP A N 1
ATOM 703 C CA . ASP A 1 91 ? 12.803 16.176 -10.734 1.00 80.56 91 ASP A CA 1
ATOM 704 C C . ASP A 1 91 ? 13.983 16.266 -9.751 1.00 80.56 91 ASP A C 1
ATOM 706 O O . ASP A 1 91 ? 14.338 15.304 -9.065 1.00 80.56 91 ASP A O 1
ATOM 710 N N . THR A 1 92 ? 14.602 17.442 -9.647 1.00 77.50 92 THR A N 1
ATOM 711 C CA . THR A 1 92 ? 15.705 17.662 -8.706 1.00 77.50 92 THR A CA 1
ATOM 712 C C . THR A 1 92 ? 15.204 17.589 -7.265 1.00 77.50 92 THR A C 1
ATOM 714 O O . THR A 1 92 ? 14.584 18.535 -6.776 1.00 77.50 92 THR A O 1
ATOM 717 N N . VAL A 1 93 ? 15.507 16.490 -6.572 1.00 79.69 93 VAL A N 1
ATOM 718 C CA . VAL A 1 93 ? 15.192 16.299 -5.148 1.00 79.69 93 VAL A CA 1
ATOM 719 C C . VAL A 1 93 ? 16.432 16.482 -4.277 1.00 79.69 93 VAL A C 1
ATOM 721 O O . VAL A 1 93 ? 17.551 16.136 -4.661 1.00 79.69 93 VAL A O 1
ATOM 724 N N . SER A 1 94 ? 16.234 17.026 -3.076 1.00 76.06 94 SER A N 1
ATOM 725 C CA . SER A 1 94 ? 17.270 17.122 -2.049 1.00 76.06 94 SER A CA 1
ATOM 726 C C . SER A 1 94 ? 17.783 15.728 -1.672 1.00 76.06 94 SER A C 1
ATOM 728 O O . SER A 1 94 ? 17.053 14.916 -1.117 1.00 76.06 94 SER A O 1
ATOM 730 N N . GLY A 1 95 ? 19.066 15.443 -1.914 1.00 78.12 95 GLY A N 1
ATOM 731 C CA . GLY A 1 95 ? 19.648 14.114 -1.666 1.00 78.12 95 GLY A CA 1
ATOM 732 C C . GLY A 1 95 ? 19.672 13.655 -0.197 1.00 78.12 95 GLY A C 1
ATOM 733 O O . GLY A 1 95 ? 20.056 12.518 0.069 1.00 78.12 95 GLY A O 1
ATOM 734 N N . LYS A 1 96 ? 19.290 14.515 0.756 1.00 83.88 96 LYS A N 1
ATOM 735 C CA . LYS A 1 96 ? 19.300 14.217 2.198 1.00 83.88 96 LYS A CA 1
ATOM 736 C C . LYS A 1 96 ? 17.968 13.691 2.730 1.00 83.88 96 LYS A C 1
ATOM 738 O O . LYS A 1 96 ? 17.988 13.014 3.751 1.00 83.88 96 LYS A O 1
ATOM 743 N N . ASP A 1 97 ? 16.853 14.013 2.077 1.00 90.44 97 ASP A N 1
ATOM 744 C CA . ASP A 1 97 ? 15.531 13.542 2.490 1.00 90.44 97 ASP A CA 1
ATOM 745 C C . ASP A 1 97 ? 15.159 12.297 1.679 1.00 90.44 97 ASP A C 1
ATOM 747 O O . ASP A 1 97 ? 15.035 12.342 0.454 1.00 90.44 97 ASP A O 1
ATOM 751 N N . ASP A 1 98 ? 15.050 11.165 2.370 1.00 92.38 98 ASP A N 1
ATOM 752 C CA . ASP A 1 98 ? 14.701 9.886 1.759 1.00 92.38 98 ASP A CA 1
ATOM 753 C C . ASP A 1 98 ? 13.224 9.841 1.351 1.00 92.38 98 ASP A C 1
ATOM 755 O O . ASP A 1 98 ? 12.907 9.387 0.258 1.00 92.38 98 ASP A O 1
ATOM 759 N N . LEU A 1 99 ? 12.315 10.396 2.158 1.00 91.56 99 LEU A N 1
ATOM 760 C CA . LEU A 1 99 ? 10.878 10.321 1.881 1.00 91.56 99 LEU A CA 1
ATOM 761 C C . LEU A 1 99 ? 10.512 11.123 0.632 1.00 91.56 99 LEU A C 1
ATOM 763 O O . LEU A 1 99 ? 9.757 10.651 -0.219 1.00 91.56 99 LEU A O 1
ATOM 767 N N . GLU A 1 100 ? 11.072 12.325 0.495 1.00 90.69 100 GLU A N 1
ATOM 768 C CA . GLU A 1 100 ? 10.874 13.145 -0.703 1.00 90.69 100 GLU A CA 1
ATOM 769 C C . GLU A 1 100 ? 11.476 12.480 -1.947 1.00 90.69 100 GLU A C 1
ATOM 771 O O . GLU A 1 100 ? 10.867 12.506 -3.023 1.00 90.69 100 GLU A O 1
ATOM 776 N N . ARG A 1 101 ? 12.642 11.838 -1.801 1.00 92.38 101 ARG A N 1
ATOM 777 C CA . ARG A 1 101 ? 13.301 11.102 -2.884 1.00 92.38 101 ARG A CA 1
ATOM 778 C C . ARG A 1 101 ? 12.466 9.910 -3.342 1.00 92.38 101 ARG A C 1
ATOM 780 O O . ARG A 1 101 ? 12.231 9.776 -4.542 1.00 92.38 101 ARG A O 1
ATOM 787 N N . GLU A 1 102 ? 11.977 9.092 -2.416 1.00 92.81 102 GLU A N 1
ATOM 788 C CA . GLU A 1 102 ? 11.132 7.938 -2.732 1.00 92.81 102 GLU A CA 1
ATOM 789 C C . GLU A 1 102 ? 9.831 8.368 -3.421 1.00 92.81 102 GLU A C 1
ATOM 791 O O . GLU A 1 102 ? 9.406 7.756 -4.402 1.00 92.81 102 GLU A O 1
ATOM 796 N N . VAL A 1 103 ? 9.227 9.482 -2.992 1.00 92.62 103 VAL A N 1
ATOM 797 C CA . VAL A 1 103 ? 8.033 10.036 -3.648 1.00 92.62 103 VAL A CA 1
ATOM 798 C C . VAL A 1 103 ? 8.327 10.492 -5.079 1.00 92.62 103 VAL A C 1
ATOM 800 O O . VAL A 1 103 ? 7.491 10.291 -5.963 1.00 92.62 103 VAL A O 1
ATOM 803 N N . ALA A 1 104 ? 9.485 11.098 -5.340 1.00 93.06 104 ALA A N 1
ATOM 804 C CA . ALA A 1 104 ? 9.855 11.498 -6.695 1.00 93.06 104 ALA A CA 1
ATOM 805 C C . ALA A 1 104 ? 10.135 10.294 -7.602 1.00 93.06 104 ALA A C 1
ATOM 807 O O . ALA A 1 104 ? 9.630 10.256 -8.724 1.00 93.06 104 ALA A O 1
ATOM 808 N N . ILE A 1 105 ? 10.843 9.275 -7.103 1.00 92.94 105 ILE A N 1
ATOM 809 C CA . ILE A 1 105 ? 11.058 8.013 -7.830 1.00 92.94 105 ILE A CA 1
ATOM 810 C C . ILE A 1 105 ? 9.712 7.334 -8.118 1.00 92.94 105 ILE A C 1
ATOM 812 O O . ILE A 1 105 ? 9.458 6.879 -9.235 1.00 92.94 105 ILE A O 1
ATOM 816 N N . TYR A 1 106 ? 8.802 7.316 -7.143 1.00 94.81 106 TYR A N 1
ATOM 817 C CA . TYR A 1 106 ? 7.457 6.776 -7.320 1.00 94.81 106 TYR A CA 1
ATOM 818 C C . TYR A 1 106 ? 6.667 7.525 -8.405 1.00 94.81 106 TYR A C 1
ATOM 820 O O . TYR A 1 106 ? 6.048 6.903 -9.265 1.00 94.81 106 TYR A O 1
ATOM 828 N N . LYS A 1 107 ? 6.703 8.862 -8.414 1.00 94.50 107 LYS A N 1
ATOM 829 C CA . LYS A 1 107 ? 6.026 9.667 -9.445 1.00 94.50 107 LYS A CA 1
ATOM 830 C C . LYS A 1 107 ? 6.609 9.425 -10.838 1.00 94.50 107 LYS A C 1
ATOM 832 O O . LYS A 1 107 ? 5.837 9.248 -11.777 1.00 94.50 107 LYS A O 1
ATOM 837 N N . LEU A 1 108 ? 7.937 9.358 -10.944 1.00 94.06 108 LEU A N 1
ATOM 838 C CA . LEU A 1 108 ? 8.647 9.086 -12.195 1.00 94.06 108 LEU A CA 1
ATOM 839 C C . LEU A 1 108 ? 8.287 7.708 -12.763 1.00 94.06 108 LEU A C 1
ATOM 841 O O . LEU A 1 108 ? 7.974 7.550 -13.941 1.00 94.06 108 LEU A O 1
ATOM 845 N N . THR A 1 109 ? 8.310 6.686 -11.909 1.00 95.19 109 THR A N 1
ATOM 846 C CA . THR A 1 109 ? 7.947 5.325 -12.319 1.00 95.19 109 THR A CA 1
ATOM 847 C C . THR A 1 109 ? 6.479 5.248 -12.727 1.00 95.19 109 THR A C 1
ATOM 849 O O . THR A 1 109 ? 6.164 4.599 -13.721 1.00 95.19 109 THR A O 1
ATOM 852 N N . LEU A 1 110 ? 5.584 5.960 -12.038 1.00 95.56 110 LEU A N 1
ATOM 853 C CA . LEU A 1 110 ? 4.167 6.022 -12.389 1.00 95.56 110 LEU A CA 1
ATOM 854 C C . LEU A 1 110 ? 3.931 6.675 -13.759 1.00 95.56 110 LEU A C 1
ATOM 856 O O . LEU A 1 110 ? 3.152 6.127 -14.544 1.00 95.56 110 LEU A O 1
ATOM 860 N N . SER A 1 111 ? 4.600 7.791 -14.076 1.00 95.06 111 SER A N 1
ATOM 861 C CA . SER A 1 111 ? 4.489 8.427 -15.399 1.00 95.06 111 SER A CA 1
ATOM 862 C C . SER A 1 111 ? 5.015 7.516 -16.507 1.00 95.06 111 SER A C 1
ATOM 864 O O . SER A 1 111 ? 4.315 7.291 -17.491 1.00 95.06 111 SER A O 1
ATOM 866 N N . CYS A 1 112 ? 6.176 6.886 -16.303 1.00 95.88 112 CYS A N 1
ATOM 867 C CA . CYS A 1 112 ? 6.709 5.903 -17.247 1.00 95.88 112 CYS A CA 1
ATOM 868 C C . CYS A 1 112 ? 5.756 4.724 -17.453 1.00 95.88 112 CYS A C 1
ATOM 870 O O . CYS A 1 112 ? 5.496 4.327 -18.582 1.00 95.88 112 CYS A O 1
ATOM 872 N N . VAL A 1 113 ? 5.178 4.162 -16.391 1.00 96.19 113 VAL A N 1
ATOM 873 C CA . VAL A 1 113 ? 4.225 3.049 -16.525 1.00 96.19 113 VAL A CA 1
ATOM 874 C C . VAL A 1 113 ? 2.984 3.468 -17.324 1.00 96.19 113 VAL A C 1
ATOM 876 O O . VAL A 1 113 ? 2.485 2.675 -18.126 1.00 96.19 113 VAL A O 1
ATOM 879 N N . ALA A 1 114 ? 2.496 4.701 -17.155 1.00 95.69 114 ALA A N 1
ATOM 880 C CA . ALA A 1 114 ? 1.375 5.228 -17.936 1.00 95.69 114 ALA A CA 1
ATOM 881 C C . ALA A 1 114 ? 1.720 5.377 -19.431 1.00 95.69 114 ALA A C 1
ATOM 883 O O . ALA A 1 114 ? 0.935 4.965 -20.294 1.00 95.69 114 ALA A O 1
ATOM 884 N N . ASP A 1 115 ? 2.913 5.887 -19.738 1.00 95.62 115 ASP A N 1
ATOM 885 C CA . ASP A 1 115 ? 3.408 6.009 -21.112 1.00 95.62 115 ASP A CA 1
ATOM 886 C C . ASP A 1 115 ? 3.605 4.635 -21.759 1.00 95.62 115 ASP A C 1
ATOM 888 O O . ASP A 1 115 ? 3.157 4.395 -22.882 1.00 95.62 115 ASP A O 1
ATOM 892 N N . GLY A 1 116 ? 4.217 3.699 -21.032 1.00 95.62 116 GLY A N 1
ATOM 893 C CA . GLY A 1 116 ? 4.427 2.327 -21.484 1.00 95.62 116 GLY A CA 1
ATOM 894 C C . GLY A 1 116 ? 3.120 1.605 -21.772 1.00 95.62 116 GLY A C 1
ATOM 895 O O . GLY A 1 116 ? 2.981 0.968 -22.813 1.00 95.62 116 GLY A O 1
ATOM 896 N N . ARG A 1 117 ? 2.123 1.767 -20.896 1.00 95.56 117 ARG A N 1
ATOM 897 C CA . ARG A 1 117 ? 0.779 1.226 -21.113 1.00 95.56 117 ARG A CA 1
ATOM 898 C C . ARG A 1 117 ? 0.151 1.769 -22.395 1.00 95.56 117 ARG A C 1
ATOM 900 O O . ARG A 1 117 ? -0.388 0.986 -23.168 1.00 95.56 117 ARG A O 1
ATOM 907 N N . SER A 1 118 ? 0.256 3.076 -22.633 1.00 95.31 118 SER A N 1
ATOM 908 C CA . SER A 1 118 ? -0.290 3.712 -23.838 1.00 95.31 118 SER A CA 1
ATOM 909 C C . SER A 1 118 ? 0.381 3.178 -25.109 1.00 95.31 118 SER A C 1
ATOM 911 O O . SER A 1 118 ? -0.289 2.893 -26.099 1.00 95.31 118 SER A O 1
ATOM 913 N N . ARG A 1 119 ? 1.703 2.972 -25.076 1.00 94.94 119 ARG A N 1
ATOM 914 C CA . ARG A 1 119 ? 2.454 2.391 -26.200 1.00 94.94 119 ARG A CA 1
ATOM 915 C C . ARG A 1 119 ? 2.116 0.914 -26.443 1.00 94.94 119 ARG A C 1
ATOM 917 O O . ARG A 1 119 ? 2.002 0.517 -27.599 1.00 94.94 119 ARG A O 1
ATOM 924 N N . LEU A 1 120 ? 1.923 0.114 -25.389 1.00 95.56 120 LEU A N 1
ATOM 925 C CA . LEU A 1 120 ? 1.496 -1.290 -25.506 1.00 95.56 120 LEU A CA 1
ATOM 926 C C . LEU A 1 120 ? 0.070 -1.410 -26.057 1.00 95.56 120 LEU A C 1
ATOM 928 O O . LEU A 1 120 ? -0.200 -2.276 -26.884 1.00 95.56 120 LEU A O 1
ATOM 932 N N . GLU A 1 121 ? -0.828 -0.511 -25.652 1.00 94.88 121 GLU A N 1
ATOM 933 C CA . GLU A 1 121 ? -2.199 -0.461 -26.164 1.00 94.88 121 GLU A CA 1
ATOM 934 C C . GLU A 1 121 ? -2.235 -0.107 -27.659 1.00 94.88 121 GLU A C 1
ATOM 936 O O . GLU A 1 121 ? -2.948 -0.759 -28.420 1.00 94.88 121 GLU A O 1
ATOM 941 N N . LEU A 1 122 ? -1.403 0.844 -28.107 1.00 93.81 122 LEU A N 1
ATOM 942 C CA . LEU A 1 122 ? -1.231 1.160 -29.533 1.00 93.81 122 LEU A CA 1
ATOM 943 C C . LEU A 1 122 ? -0.644 -0.007 -30.340 1.00 93.81 122 LEU A C 1
ATOM 945 O O . LEU A 1 122 ? -0.993 -0.178 -31.506 1.00 93.81 122 LEU A O 1
ATOM 949 N N . ALA A 1 123 ? 0.235 -0.802 -29.729 1.00 92.94 123 ALA A N 1
ATOM 950 C CA . ALA A 1 123 ? 0.784 -2.013 -30.331 1.00 92.94 123 ALA A CA 1
ATOM 951 C C . ALA A 1 123 ? -0.209 -3.190 -30.355 1.00 92.94 123 ALA A C 1
ATOM 953 O O . ALA A 1 123 ? 0.018 -4.157 -31.076 1.00 92.94 123 ALA A O 1
ATOM 954 N N . GLY A 1 124 ? -1.306 -3.118 -29.592 1.00 94.06 124 GLY A N 1
ATOM 955 C CA . GLY A 1 124 ? -2.272 -4.209 -29.457 1.00 94.06 124 GLY A CA 1
ATOM 956 C C . GLY A 1 124 ? -1.801 -5.359 -28.559 1.00 94.06 124 GLY A C 1
ATOM 957 O O . GLY A 1 124 ? -2.364 -6.450 -28.638 1.00 94.06 124 GLY A O 1
ATOM 958 N N . GLU A 1 125 ? -0.802 -5.131 -27.702 1.00 94.25 125 GLU A N 1
ATOM 959 C CA . GLU A 1 125 ? -0.211 -6.169 -26.850 1.00 94.25 125 GLU A CA 1
ATOM 960 C C . GLU A 1 125 ? -0.877 -6.239 -25.458 1.00 94.25 125 GLU A C 1
ATOM 962 O O . GLU A 1 125 ? -1.103 -5.208 -24.808 1.00 94.25 125 GLU A O 1
ATOM 967 N N . PRO A 1 126 ? -1.182 -7.443 -24.936 1.00 94.12 126 PRO A N 1
ATOM 968 C CA . PRO A 1 126 ? -1.778 -7.600 -23.616 1.00 94.12 126 PRO A CA 1
ATOM 969 C C . PRO A 1 126 ? -0.743 -7.366 -22.505 1.00 94.12 126 PRO A C 1
ATOM 971 O O . PRO A 1 126 ? 0.247 -8.081 -22.392 1.00 94.12 126 PRO A O 1
ATOM 974 N N . PHE A 1 127 ? -1.009 -6.409 -21.615 1.00 93.50 127 PHE A N 1
ATOM 975 C CA . PHE A 1 127 ? -0.097 -6.061 -20.511 1.00 93.50 127 PHE A CA 1
ATOM 976 C C . PHE A 1 127 ? -0.609 -6.466 -19.115 1.00 93.50 127 PHE A C 1
ATOM 978 O O . PHE A 1 127 ? 0.151 -6.503 -18.148 1.00 93.50 127 PHE A O 1
ATOM 985 N N . LEU A 1 128 ? -1.906 -6.755 -18.967 1.00 94.31 128 LEU A N 1
ATOM 986 C CA . LEU A 1 128 ? -2.509 -7.140 -17.688 1.00 94.31 128 LEU A CA 1
ATOM 987 C C . LEU A 1 128 ? -2.380 -8.642 -17.459 1.00 94.31 128 LEU A C 1
ATOM 989 O O . LEU A 1 128 ? -2.879 -9.437 -18.251 1.00 94.31 128 LEU A O 1
ATOM 993 N N . ARG A 1 129 ? -1.813 -9.031 -16.313 1.00 94.69 129 ARG A N 1
ATOM 994 C CA . ARG A 1 129 ? -1.810 -10.429 -15.872 1.00 94.69 129 ARG A CA 1
ATOM 995 C C . ARG A 1 129 ? -3.245 -10.895 -15.566 1.00 94.69 129 ARG A C 1
ATOM 997 O O . ARG A 1 129 ? -3.861 -10.360 -14.636 1.00 94.69 129 ARG A O 1
ATOM 1004 N N . PRO A 1 130 ? -3.774 -11.921 -16.260 1.00 95.62 130 PRO A N 1
ATOM 1005 C CA . PRO A 1 130 ? -5.060 -12.513 -15.906 1.00 95.62 130 PRO A CA 1
ATOM 1006 C C . PRO A 1 130 ? -5.012 -13.155 -14.514 1.00 95.62 130 PRO A C 1
ATOM 1008 O O . PRO A 1 130 ? -4.026 -13.791 -14.146 1.00 95.62 130 PRO A O 1
ATOM 1011 N N . LYS A 1 131 ? -6.099 -13.036 -13.740 1.00 93.31 131 LYS A N 1
ATOM 1012 C CA . LYS A 1 131 ? -6.178 -13.598 -12.373 1.00 93.31 131 LYS A CA 1
ATOM 1013 C C . LYS A 1 131 ? -6.102 -15.128 -12.333 1.00 93.31 131 LYS A C 1
ATOM 1015 O O . LYS A 1 131 ? -5.704 -15.672 -11.312 1.00 93.31 131 LYS A O 1
ATOM 1020 N N . ASP A 1 132 ? -6.481 -15.783 -13.426 1.00 95.75 132 ASP A N 1
ATOM 1021 C CA . ASP A 1 132 ? -6.502 -17.245 -13.576 1.00 95.75 132 ASP A CA 1
ATOM 1022 C C . ASP A 1 132 ? -5.193 -17.807 -14.168 1.00 95.75 132 ASP A C 1
ATOM 1024 O O . ASP A 1 132 ? -5.040 -19.006 -14.373 1.00 95.75 132 ASP A O 1
ATOM 1028 N N . PHE A 1 133 ? -4.216 -16.940 -14.459 1.00 95.19 133 PHE A N 1
ATOM 1029 C CA . PHE A 1 133 ? -2.920 -17.357 -14.980 1.00 95.19 133 PHE A CA 1
ATOM 1030 C C . PHE A 1 133 ? -1.922 -17.563 -13.833 1.00 95.19 133 PHE A C 1
ATOM 1032 O O . PHE A 1 133 ? -1.313 -16.612 -13.321 1.00 95.19 133 PHE A O 1
ATOM 1039 N N . PHE A 1 134 ? -1.776 -18.817 -13.404 1.00 93.31 134 PHE A N 1
ATOM 1040 C CA . PHE A 1 134 ? -0.853 -19.227 -12.346 1.00 93.31 134 PHE A CA 1
ATOM 1041 C C . PHE A 1 134 ? 0.499 -19.637 -12.942 1.00 93.31 134 PHE A C 1
ATOM 1043 O O . PHE A 1 134 ? 0.635 -20.706 -13.528 1.00 93.31 134 PHE A O 1
ATOM 1050 N N . CYS A 1 135 ? 1.504 -18.781 -12.771 1.00 93.69 135 CYS A N 1
ATOM 1051 C CA . CYS A 1 135 ? 2.907 -19.065 -13.056 1.00 93.69 135 CYS A CA 1
ATOM 1052 C C . CYS A 1 135 ? 3.760 -18.748 -11.819 1.00 93.69 135 CYS A C 1
ATOM 1054 O O . CYS A 1 135 ? 3.274 -18.134 -10.864 1.00 93.69 135 CYS A O 1
ATOM 1056 N N . GLU A 1 136 ? 5.016 -19.190 -11.818 1.00 95.25 136 GLU A N 1
ATOM 1057 C CA . GLU A 1 136 ? 5.952 -18.898 -10.734 1.00 95.25 136 GLU A CA 1
ATOM 1058 C C . GLU A 1 136 ? 6.154 -17.379 -10.593 1.00 95.25 136 GLU A C 1
ATOM 1060 O O . GLU A 1 136 ? 6.462 -16.680 -11.558 1.00 95.25 136 GLU A O 1
ATOM 1065 N N . MET A 1 137 ? 5.926 -16.859 -9.386 1.00 96.12 137 MET A N 1
ATOM 1066 C CA . MET A 1 137 ? 6.128 -15.451 -9.039 1.00 96.12 137 MET A CA 1
ATOM 1067 C C . MET A 1 137 ? 7.493 -15.274 -8.363 1.00 96.12 137 MET A C 1
ATOM 1069 O O . MET A 1 137 ? 7.990 -16.195 -7.722 1.00 96.12 137 MET A O 1
ATOM 1073 N N . ILE A 1 138 ? 8.056 -14.060 -8.407 1.00 96.56 138 ILE A N 1
ATOM 1074 C CA . ILE A 1 138 ? 9.358 -13.732 -7.782 1.00 96.56 138 ILE A CA 1
ATOM 1075 C C . ILE A 1 138 ? 9.389 -14.087 -6.282 1.00 96.56 138 ILE A C 1
ATOM 1077 O O . ILE A 1 138 ? 10.423 -14.482 -5.748 1.00 96.56 138 ILE A O 1
ATOM 1081 N N . LYS A 1 139 ? 8.256 -13.935 -5.585 1.00 97.12 139 LYS A N 1
ATOM 1082 C CA . LYS A 1 139 ? 8.089 -14.300 -4.172 1.00 97.12 139 LYS A CA 1
ATOM 1083 C C . LYS A 1 139 ? 7.052 -15.411 -4.045 1.00 97.12 139 LYS A C 1
ATOM 1085 O O . LYS A 1 139 ? 6.001 -15.342 -4.678 1.00 97.12 139 LYS A O 1
ATOM 1090 N N . SER A 1 140 ? 7.322 -16.388 -3.180 1.00 97.69 140 SER A N 1
ATOM 1091 C CA . SER A 1 140 ? 6.396 -17.492 -2.913 1.00 97.69 140 SER A CA 1
ATOM 1092 C C . SER A 1 140 ? 5.171 -17.048 -2.106 1.00 97.69 140 SER A C 1
ATOM 1094 O O . SER A 1 140 ? 5.248 -16.147 -1.264 1.00 97.69 140 SER A O 1
ATOM 1096 N N . ASP A 1 141 ? 4.048 -17.746 -2.290 1.00 96.12 141 ASP A N 1
ATOM 1097 C CA . ASP A 1 141 ? 2.807 -17.484 -1.547 1.00 96.12 141 ASP A CA 1
ATOM 1098 C C . ASP A 1 141 ? 2.992 -17.638 -0.032 1.00 96.12 141 ASP A C 1
ATOM 1100 O O . ASP A 1 141 ? 2.425 -16.878 0.752 1.00 96.12 141 ASP A O 1
ATOM 1104 N N . ALA A 1 142 ? 3.848 -18.573 0.393 1.00 97.19 142 ALA A N 1
ATOM 1105 C CA . ALA A 1 142 ? 4.191 -18.761 1.800 1.00 97.19 142 ALA A CA 1
ATOM 1106 C C . ALA A 1 142 ? 4.906 -17.536 2.397 1.00 97.19 142 ALA A C 1
ATOM 1108 O O . ALA A 1 142 ? 4.681 -17.199 3.559 1.00 97.19 142 ALA A O 1
ATOM 1109 N N . HIS A 1 143 ? 5.752 -16.852 1.621 1.00 97.75 143 HIS A N 1
ATOM 1110 C CA . HIS A 1 143 ? 6.374 -15.603 2.057 1.00 97.75 143 HIS A CA 1
ATOM 1111 C C . HIS A 1 143 ? 5.349 -14.460 2.103 1.00 97.75 143 HIS A C 1
ATOM 1113 O O . HIS A 1 143 ? 5.289 -13.730 3.090 1.00 97.75 143 HIS A O 1
ATOM 1119 N N . MET A 1 144 ? 4.488 -14.343 1.088 1.00 97.38 144 MET A N 1
ATOM 1120 C CA . MET A 1 144 ? 3.450 -13.305 1.045 1.00 97.38 144 MET A CA 1
ATOM 1121 C C . MET A 1 144 ? 2.382 -13.469 2.134 1.00 97.38 144 MET A C 1
ATOM 1123 O O . MET A 1 144 ? 1.859 -12.469 2.626 1.00 97.38 144 MET A O 1
ATOM 1127 N N . ALA A 1 145 ? 2.093 -14.701 2.563 1.00 98.06 145 ALA A N 1
ATOM 1128 C CA . ALA A 1 145 ? 1.232 -14.967 3.712 1.00 98.06 145 ALA A CA 1
ATOM 1129 C C . ALA A 1 145 ? 1.806 -14.355 5.000 1.00 98.06 145 ALA A C 1
ATOM 1131 O O . ALA A 1 145 ? 1.082 -13.668 5.712 1.00 98.06 145 ALA A O 1
ATOM 1132 N N . LYS A 1 146 ? 3.119 -14.496 5.238 1.00 98.25 146 LYS A N 1
ATOM 1133 C CA . LYS A 1 146 ? 3.792 -13.888 6.399 1.00 98.25 146 LYS A CA 1
ATOM 1134 C C . LYS A 1 146 ? 3.723 -12.363 6.371 1.00 98.25 146 LYS A C 1
ATOM 1136 O O . LYS A 1 146 ? 3.379 -11.753 7.373 1.00 98.25 146 LYS A O 1
ATOM 1141 N N . VAL A 1 147 ? 3.992 -11.750 5.214 1.00 98.06 147 VAL A N 1
ATOM 1142 C CA . VAL A 1 147 ? 3.887 -10.288 5.049 1.00 98.06 147 VAL A CA 1
ATOM 1143 C C . VAL A 1 147 ? 2.460 -9.811 5.331 1.00 98.06 147 VAL A C 1
ATOM 1145 O O . VAL A 1 147 ? 2.255 -8.795 5.988 1.00 98.06 147 VAL A O 1
ATOM 1148 N N . LYS A 1 148 ? 1.452 -10.555 4.865 1.00 98.06 148 LYS A N 1
ATOM 1149 C CA . LYS A 1 148 ? 0.048 -10.230 5.124 1.00 98.06 148 LYS A CA 1
ATOM 1150 C C . LYS A 1 148 ? -0.314 -10.359 6.604 1.00 98.06 148 LYS A C 1
ATOM 1152 O O . LYS A 1 148 ? -1.038 -9.507 7.114 1.00 98.06 148 LYS A O 1
ATOM 1157 N N . ASP A 1 149 ? 0.169 -11.400 7.274 1.00 97.88 149 ASP A N 1
ATOM 1158 C CA . ASP A 1 149 ? -0.065 -11.603 8.703 1.00 97.88 149 ASP A CA 1
ATOM 1159 C C . ASP A 1 149 ? 0.556 -10.470 9.533 1.00 97.88 149 ASP A C 1
ATOM 1161 O O . ASP A 1 149 ? -0.111 -9.957 10.432 1.00 97.88 149 ASP A O 1
ATOM 1165 N N . GLU A 1 150 ? 1.751 -10.001 9.161 1.00 98.19 150 GLU A N 1
ATOM 1166 C CA . GLU A 1 150 ? 2.417 -8.852 9.787 1.00 98.19 150 GLU A CA 1
ATOM 1167 C C . GLU A 1 150 ? 1.612 -7.555 9.608 1.00 98.19 150 GLU A C 1
ATOM 1169 O O . GLU A 1 150 ? 1.319 -6.853 10.572 1.00 98.19 150 GLU A O 1
ATOM 1174 N N . LEU A 1 151 ? 1.135 -7.266 8.394 1.00 97.81 151 LEU A N 1
ATOM 1175 C CA . LEU A 1 151 ? 0.287 -6.091 8.148 1.00 97.81 151 LEU A CA 1
ATOM 1176 C C . LEU A 1 151 ? -1.014 -6.131 8.966 1.00 97.81 151 LEU A C 1
ATOM 1178 O O . LEU A 1 151 ? -1.449 -5.117 9.515 1.00 97.81 151 LEU A O 1
ATOM 1182 N N . ILE A 1 152 ? -1.636 -7.309 9.074 1.00 97.62 152 ILE A N 1
ATOM 1183 C CA . ILE A 1 152 ? -2.841 -7.503 9.888 1.00 97.62 152 ILE A CA 1
ATOM 1184 C C . ILE A 1 152 ? -2.521 -7.331 11.378 1.00 97.62 152 ILE A C 1
ATOM 1186 O O . ILE A 1 152 ? -3.357 -6.816 12.125 1.00 97.62 152 ILE A O 1
ATOM 1190 N N . PHE A 1 153 ? -1.351 -7.780 11.826 1.00 97.62 153 PHE A N 1
ATOM 1191 C CA . PHE A 1 153 ? -0.893 -7.613 13.199 1.00 97.62 153 PHE A CA 1
ATOM 1192 C C . PHE A 1 153 ? -0.709 -6.130 13.543 1.00 97.62 153 PHE A C 1
ATOM 1194 O O . PHE A 1 153 ? -1.330 -5.657 14.498 1.00 97.62 153 PHE A O 1
ATOM 1201 N N . GLN A 1 154 ? 0.006 -5.374 12.707 1.00 97.38 154 GLN A N 1
ATOM 1202 C CA . GLN A 1 154 ? 0.210 -3.932 12.886 1.00 97.38 154 GLN A CA 1
ATOM 1203 C C . GLN A 1 154 ? -1.117 -3.160 12.894 1.00 97.38 154 GLN A C 1
ATOM 1205 O O . GLN A 1 154 ? -1.375 -2.350 13.788 1.00 97.38 154 GLN A O 1
ATOM 1210 N N . GLN A 1 155 ? -2.032 -3.479 11.972 1.00 97.50 155 GLN A N 1
ATOM 1211 C CA . GLN A 1 155 ? -3.363 -2.867 11.951 1.00 97.50 155 GLN A CA 1
ATOM 1212 C C . GLN A 1 155 ? -4.151 -3.158 13.239 1.00 97.50 155 GLN A C 1
ATOM 1214 O O . GLN A 1 155 ? -4.780 -2.266 13.806 1.00 97.50 155 GLN A O 1
ATOM 1219 N N . LYS A 1 156 ? -4.099 -4.396 13.748 1.00 97.75 156 LYS A N 1
ATOM 1220 C CA . LYS A 1 156 ? -4.748 -4.758 15.018 1.00 97.75 156 LYS A CA 1
ATOM 1221 C C . LYS A 1 156 ? -4.117 -4.045 16.216 1.00 97.75 156 LYS A C 1
ATOM 1223 O O . LYS A 1 156 ? -4.862 -3.680 17.127 1.00 97.75 156 LYS A O 1
ATOM 1228 N N . LYS A 1 157 ? -2.792 -3.842 16.219 1.00 97.62 157 LYS A N 1
ATOM 1229 C CA . LYS A 1 157 ? -2.064 -3.082 17.253 1.00 97.62 157 LYS A CA 1
ATOM 1230 C C . LYS A 1 157 ? -2.565 -1.634 17.295 1.00 97.62 157 LYS A C 1
ATOM 1232 O O . LYS A 1 157 ? -2.990 -1.168 18.355 1.00 97.62 157 LYS A O 1
ATOM 1237 N N . MET A 1 158 ? -2.649 -0.969 16.138 1.00 96.31 158 MET A N 1
ATOM 1238 C CA . MET A 1 158 ? -3.197 0.391 16.024 1.00 96.31 158 MET A CA 1
ATOM 1239 C C . MET A 1 158 ? -4.666 0.477 16.465 1.00 96.31 158 MET A C 1
ATOM 1241 O O . MET A 1 158 ? -5.009 1.288 17.326 1.00 96.31 158 MET A O 1
ATOM 1245 N N . ASP A 1 159 ? -5.524 -0.415 15.965 1.00 97.06 159 ASP A N 1
ATOM 1246 C CA . ASP A 1 159 ? -6.943 -0.476 16.335 1.00 97.06 159 ASP A CA 1
ATOM 1247 C C . ASP A 1 159 ? -7.150 -0.671 17.846 1.00 97.06 159 ASP A C 1
ATOM 1249 O O . ASP A 1 159 ? -8.088 -0.129 18.442 1.00 97.06 159 ASP A O 1
ATOM 1253 N N . ALA A 1 160 ? -6.324 -1.509 18.478 1.00 96.94 160 ALA A N 1
ATOM 1254 C CA . ALA A 1 160 ? -6.395 -1.766 19.911 1.00 96.94 160 ALA A CA 1
ATOM 1255 C C . ALA A 1 160 ? -6.016 -0.515 20.713 1.00 96.94 160 ALA A C 1
ATOM 1257 O O . ALA A 1 160 ? -6.713 -0.170 21.676 1.00 96.94 160 ALA A O 1
ATOM 1258 N N . PHE A 1 161 ? -4.970 0.197 20.286 1.00 96.31 161 PHE A N 1
ATOM 1259 C CA . PHE A 1 161 ? -4.557 1.462 20.884 1.00 96.31 161 PHE A CA 1
ATOM 1260 C C . PHE A 1 161 ? -5.640 2.541 20.751 1.00 96.31 161 PHE A C 1
ATOM 1262 O O . PHE A 1 161 ? -6.015 3.173 21.745 1.00 96.31 161 PHE A O 1
ATOM 1269 N N . GLU A 1 162 ? -6.218 2.706 19.561 1.00 96.44 162 GLU A N 1
ATOM 1270 C CA . GLU A 1 162 ? -7.308 3.656 19.327 1.00 96.44 162 GLU A CA 1
ATOM 1271 C C . GLU A 1 162 ? -8.529 3.331 20.193 1.00 96.44 162 GLU A C 1
ATOM 1273 O O . GLU A 1 162 ? -9.006 4.188 20.943 1.00 96.44 162 GLU A O 1
ATOM 1278 N N . LYS A 1 163 ? -8.966 2.065 20.224 1.00 96.69 163 LYS A N 1
ATOM 1279 C CA . LYS A 1 163 ? -10.071 1.614 21.091 1.00 96.69 163 LYS A CA 1
ATOM 1280 C C . LYS A 1 163 ? -9.772 1.824 22.574 1.00 96.69 163 LYS A C 1
ATOM 1282 O O . LYS A 1 163 ? -10.687 2.103 23.358 1.00 96.69 163 LYS A O 1
ATOM 1287 N N . ARG A 1 164 ? -8.512 1.691 23.002 1.00 95.88 164 ARG A N 1
ATOM 1288 C CA . ARG A 1 164 ? -8.085 1.981 24.380 1.00 95.88 164 ARG A CA 1
ATOM 1289 C C . ARG A 1 164 ? -8.206 3.474 24.679 1.00 95.88 164 ARG A C 1
ATOM 1291 O O . ARG A 1 164 ? -8.789 3.832 25.706 1.00 95.88 164 ARG A O 1
ATOM 1298 N N . LYS A 1 165 ? -7.728 4.338 23.780 1.00 97.25 165 LYS A N 1
ATOM 1299 C CA . LYS A 1 165 ? -7.829 5.801 23.893 1.00 97.25 165 LYS A CA 1
ATOM 1300 C C . LYS A 1 165 ? -9.287 6.262 23.932 1.00 97.25 165 LYS A C 1
ATOM 1302 O O . LYS A 1 165 ? -9.666 7.014 24.833 1.00 97.25 165 LYS A O 1
ATOM 1307 N N . GLU A 1 166 ? -10.128 5.745 23.040 1.00 96.19 166 GLU A N 1
ATOM 1308 C CA . GLU A 1 166 ? -11.570 6.009 23.026 1.00 96.19 166 GLU A CA 1
ATOM 1309 C C . GLU A 1 166 ? -12.241 5.564 24.326 1.00 96.19 166 GLU A C 1
ATOM 1311 O O . GLU A 1 166 ? -12.992 6.326 24.934 1.00 96.19 166 GLU A O 1
ATOM 1316 N N . ARG A 1 167 ? -11.938 4.353 24.811 1.00 95.69 167 ARG A N 1
ATOM 1317 C CA . ARG A 1 167 ? -12.484 3.845 26.077 1.00 95.69 167 ARG A CA 1
ATOM 1318 C C . ARG A 1 167 ? -12.106 4.747 27.247 1.00 95.69 167 ARG A C 1
ATOM 1320 O O . ARG A 1 167 ? -12.953 5.032 28.091 1.00 95.69 167 ARG A O 1
ATOM 1327 N N . GLN A 1 168 ? -10.866 5.226 27.303 1.00 95.69 168 GLN A N 1
ATOM 1328 C CA . GLN A 1 168 ? -10.436 6.161 28.343 1.00 95.69 168 GLN A CA 1
ATOM 1329 C C . GLN A 1 168 ? -11.191 7.493 28.266 1.00 95.69 168 GLN A C 1
ATOM 1331 O O . GLN A 1 168 ? -11.635 8.000 29.297 1.00 95.69 168 GLN A O 1
ATOM 1336 N N . GLN A 1 169 ? -11.389 8.049 27.068 1.00 95.25 169 GLN A N 1
ATOM 1337 C CA . GLN A 1 169 ? -12.189 9.264 26.881 1.00 95.25 169 GLN A CA 1
ATOM 1338 C C . GLN A 1 169 ? -13.649 9.041 27.298 1.00 95.25 169 GLN A C 1
ATOM 1340 O O . GLN A 1 169 ? -14.201 9.827 28.070 1.00 95.25 169 GLN A O 1
ATOM 1345 N N . GLN A 1 170 ? -14.256 7.928 26.882 1.00 93.25 170 GLN A N 1
ATOM 1346 C CA . GLN A 1 170 ? -15.610 7.555 27.284 1.00 93.25 170 GLN A CA 1
ATOM 1347 C C . GLN A 1 170 ? -15.731 7.436 28.804 1.00 93.25 170 GLN A C 1
ATOM 1349 O O . GLN A 1 170 ? -16.696 7.942 29.368 1.00 93.25 170 GLN A O 1
ATOM 1354 N N . LEU A 1 171 ? -14.753 6.830 29.484 1.00 95.06 171 LEU A N 1
ATOM 1355 C CA . LEU A 1 171 ? -14.738 6.728 30.946 1.00 95.06 171 LEU A CA 1
ATOM 1356 C C . LEU A 1 171 ? -14.620 8.100 31.625 1.00 95.06 171 LEU A C 1
ATOM 1358 O O . LEU A 1 171 ? -15.334 8.345 32.600 1.00 95.06 171 LEU A O 1
ATOM 1362 N N . LYS A 1 172 ? -13.786 9.008 31.097 1.00 95.50 172 LYS A N 1
ATOM 1363 C CA . LYS A 1 172 ? -13.651 10.387 31.603 1.00 95.50 172 LYS A CA 1
ATOM 1364 C C . LYS A 1 172 ? -14.979 11.148 31.524 1.00 95.50 172 LYS A C 1
ATOM 1366 O O . LYS A 1 172 ? -15.397 11.758 32.507 1.00 95.50 172 LYS A O 1
ATOM 1371 N N . PHE A 1 173 ? -15.683 11.059 30.396 1.00 94.56 173 PHE A N 1
ATOM 1372 C CA . PHE A 1 173 ? -16.943 11.781 30.184 1.00 94.56 173 PHE A CA 1
ATOM 1373 C C . PHE A 1 173 ? -18.194 11.016 30.640 1.00 94.56 173 PHE A C 1
ATOM 1375 O O . PHE A 1 173 ? -19.270 11.607 30.724 1.00 94.56 173 PHE A O 1
ATOM 1382 N N . ALA A 1 174 ? -18.085 9.733 31.001 1.00 95.69 174 ALA A N 1
ATOM 1383 C CA . ALA A 1 174 ? -19.230 8.876 31.321 1.00 95.69 174 ALA A CA 1
ATOM 1384 C C . ALA A 1 174 ? -20.148 9.477 32.393 1.00 95.69 174 ALA A C 1
ATOM 1386 O O . ALA A 1 174 ? -21.369 9.460 32.236 1.00 95.69 174 ALA A O 1
ATOM 1387 N N . LYS A 1 175 ? -19.579 10.037 33.468 1.00 95.12 175 LYS A N 1
ATOM 1388 C CA . LYS A 1 175 ? -20.360 10.641 34.561 1.00 95.12 175 LYS A CA 1
ATOM 1389 C C . LYS A 1 175 ? -21.102 11.900 34.108 1.00 95.12 175 LYS A C 1
ATOM 1391 O O . LYS A 1 175 ? -22.292 12.033 34.387 1.00 95.12 175 LYS A O 1
ATOM 1396 N N . ALA A 1 176 ? -20.423 12.787 33.379 1.00 93.94 176 ALA A N 1
ATOM 1397 C CA . ALA A 1 176 ? -21.019 14.009 32.843 1.00 93.94 176 ALA A CA 1
ATOM 1398 C C . ALA A 1 176 ? -22.148 13.682 31.854 1.00 93.94 176 ALA A C 1
ATOM 1400 O O . ALA A 1 176 ? -23.267 14.166 32.014 1.00 93.94 176 ALA A O 1
ATOM 1401 N N . VAL A 1 177 ? -21.899 12.757 30.921 1.00 95.31 177 VAL A N 1
ATOM 1402 C CA . VAL A 1 177 ? -22.885 12.288 29.937 1.00 95.31 177 VAL A CA 1
ATOM 1403 C C . VAL A 1 177 ? -24.090 11.635 30.618 1.00 95.31 177 VAL A C 1
ATOM 1405 O O . VAL A 1 177 ? -25.229 11.843 30.201 1.00 95.31 177 VAL A O 1
ATOM 1408 N N . GLN A 1 178 ? -23.884 10.842 31.674 1.00 94.94 178 GLN A N 1
ATOM 1409 C CA . GLN A 1 178 ? -24.989 10.250 32.433 1.00 94.94 178 GLN A CA 1
ATOM 1410 C C . GLN A 1 178 ? -25.837 11.317 33.135 1.00 94.94 178 GLN A C 1
ATOM 1412 O O . GLN A 1 178 ? -27.067 11.262 33.046 1.00 94.94 178 GLN A O 1
ATOM 1417 N N . ALA A 1 179 ? -25.204 12.293 33.791 1.00 95.94 179 ALA A N 1
ATOM 1418 C CA . ALA A 1 179 ? -25.900 13.391 34.456 1.00 95.94 179 ALA A CA 1
ATOM 1419 C C . ALA A 1 179 ? -26.681 14.256 33.453 1.00 95.94 179 ALA A C 1
ATOM 1421 O O . ALA A 1 179 ? -27.847 14.583 33.681 1.00 95.94 179 ALA A O 1
ATOM 1422 N N . GLU A 1 180 ? -26.082 14.572 32.307 1.00 95.06 180 GLU A N 1
ATOM 1423 C CA . GLU A 1 180 ? -26.728 15.338 31.248 1.00 95.06 180 GLU A CA 1
ATOM 1424 C C . GLU A 1 180 ? -27.910 14.580 30.633 1.00 95.06 180 GLU A C 1
ATOM 1426 O O . GLU A 1 180 ? -29.003 15.131 30.522 1.00 95.06 180 GLU A O 1
ATOM 1431 N N . LYS A 1 181 ? -27.764 13.278 30.351 1.00 96.88 181 LYS A N 1
ATOM 1432 C CA . LYS A 1 181 ? -28.880 12.432 29.892 1.00 96.88 181 LYS A CA 1
ATOM 1433 C C . LYS A 1 181 ? -30.038 12.411 30.890 1.00 96.88 181 LYS A C 1
ATOM 1435 O O . LYS A 1 181 ? -31.198 12.377 30.478 1.00 96.88 181 LYS A O 1
ATOM 1440 N N . GLN A 1 182 ? -29.763 12.417 32.195 1.00 95.56 182 GLN A N 1
ATOM 1441 C CA . GLN A 1 182 ? -30.812 12.518 33.213 1.00 95.56 182 GLN A CA 1
ATOM 1442 C C . GLN A 1 182 ? -31.487 13.895 33.196 1.00 95.56 182 GLN A C 1
ATOM 1444 O O . GLN A 1 182 ? -32.719 13.954 33.187 1.00 95.56 182 GLN A O 1
ATOM 1449 N N . LYS A 1 183 ? -30.712 14.986 33.111 1.00 95.88 183 LYS A N 1
ATOM 1450 C CA . LYS A 1 183 ? -31.241 16.355 32.978 1.00 95.88 183 LYS A CA 1
ATOM 1451 C C . LYS A 1 183 ? -32.125 16.496 31.736 1.00 95.88 183 LYS A C 1
ATOM 1453 O O . LYS A 1 183 ? -33.268 16.927 31.867 1.00 95.88 183 LYS A O 1
ATOM 1458 N N . GLN A 1 184 ? -31.664 16.029 30.577 1.00 95.12 184 GLN A N 1
ATOM 1459 C CA . GLN A 1 184 ? -32.427 16.032 29.326 1.00 95.12 184 GLN A CA 1
ATOM 1460 C C . GLN A 1 184 ? -33.714 15.201 29.437 1.00 95.12 184 GLN A C 1
ATOM 1462 O O . GLN A 1 184 ? -34.769 15.629 28.978 1.00 95.12 184 GLN A O 1
ATOM 1467 N N . LYS A 1 185 ? -33.685 14.028 30.090 1.00 97.12 185 LYS A N 1
ATOM 1468 C CA . LYS A 1 185 ? -34.904 13.233 30.339 1.00 97.12 185 LYS A CA 1
ATOM 1469 C C . LYS A 1 185 ? -35.911 13.978 31.214 1.00 97.12 185 LYS A C 1
ATOM 1471 O O . LYS A 1 185 ? -37.108 13.907 30.946 1.00 97.12 185 LYS A O 1
ATOM 1476 N N . ILE A 1 186 ? -35.449 14.662 32.260 1.00 95.69 186 ILE A N 1
ATOM 1477 C CA . ILE A 1 186 ? -36.314 15.459 33.137 1.00 95.69 186 ILE A CA 1
ATOM 1478 C C . ILE A 1 186 ? -36.890 16.653 32.368 1.00 95.69 186 ILE A C 1
ATOM 1480 O O . ILE A 1 186 ? -38.093 16.885 32.444 1.00 95.69 186 ILE A O 1
ATOM 1484 N N . GLN A 1 187 ? -36.067 17.370 31.599 1.00 96.44 187 GLN A N 1
ATOM 1485 C CA . GLN A 1 187 ? -36.500 18.490 30.756 1.00 96.44 187 GLN A CA 1
ATOM 1486 C C . GLN A 1 187 ? -37.547 18.047 29.732 1.00 96.44 187 GLN A C 1
ATOM 1488 O O . GLN A 1 187 ? -38.643 18.595 29.730 1.00 96.44 187 GLN A O 1
ATOM 1493 N N . ARG A 1 188 ? -37.295 16.966 28.981 1.00 95.12 188 ARG A N 1
ATOM 1494 C CA . ARG A 1 188 ? -38.267 16.397 28.030 1.00 95.12 188 ARG A CA 1
ATOM 1495 C C . ARG A 1 188 ? -39.592 16.024 28.692 1.00 95.12 188 ARG A C 1
ATOM 1497 O O . ARG A 1 188 ? -40.649 16.264 28.120 1.00 95.12 188 ARG A O 1
ATOM 1504 N N . LYS A 1 189 ? -39.564 15.452 29.903 1.00 96.44 189 LYS A N 1
ATOM 1505 C CA . LYS A 1 189 ? -40.792 15.165 30.666 1.00 96.44 189 LYS A CA 1
ATOM 1506 C C . LYS A 1 189 ? -41.530 16.447 31.050 1.00 96.44 189 LYS A C 1
ATOM 1508 O O . LYS A 1 189 ? -42.743 16.500 30.893 1.00 96.44 189 LYS A O 1
ATOM 1513 N N . LYS A 1 190 ? -40.816 17.471 31.527 1.00 96.50 190 LYS A N 1
ATOM 1514 C CA . LYS A 1 190 ? -41.409 18.773 31.871 1.00 96.50 190 LYS A CA 1
ATOM 1515 C C . LYS A 1 190 ? -42.019 19.454 30.647 1.00 96.50 190 LYS A C 1
ATOM 1517 O O . LYS A 1 190 ? -43.138 19.937 30.729 1.00 96.50 190 LYS A O 1
ATOM 1522 N N . GLU A 1 191 ? -41.319 19.460 29.519 1.00 95.75 191 GLU A N 1
ATOM 1523 C CA . GLU A 1 191 ? -41.819 19.997 28.250 1.00 95.75 191 GLU A CA 1
ATOM 1524 C C . GLU A 1 191 ? -43.048 19.236 27.750 1.00 95.75 191 GLU A C 1
ATOM 1526 O O . GLU A 1 191 ? -44.008 19.858 27.312 1.00 95.75 191 GLU A O 1
ATOM 1531 N N . ALA A 1 192 ? -43.058 17.904 27.851 1.00 95.00 192 ALA A N 1
ATOM 1532 C CA . ALA A 1 192 ? -44.223 17.101 27.491 1.00 95.00 192 ALA A CA 1
ATOM 1533 C C . ALA A 1 192 ? -45.436 17.417 28.381 1.00 95.00 192 ALA A C 1
ATOM 1535 O O . ALA A 1 192 ? -46.539 17.565 27.864 1.00 95.00 192 ALA A O 1
ATOM 1536 N N . VAL A 1 193 ? -45.239 17.572 29.697 1.00 94.88 193 VAL A N 1
ATOM 1537 C CA . VAL A 1 193 ? -46.313 17.979 30.621 1.00 94.88 193 VAL A CA 1
ATOM 1538 C C . VAL A 1 193 ? -46.814 19.384 30.290 1.00 94.88 193 VAL A C 1
ATOM 1540 O O . VAL A 1 193 ? -48.020 19.561 30.169 1.00 94.88 193 VAL A O 1
ATOM 1543 N N . LYS A 1 194 ? -45.920 20.351 30.044 1.00 93.94 194 LYS A N 1
ATOM 154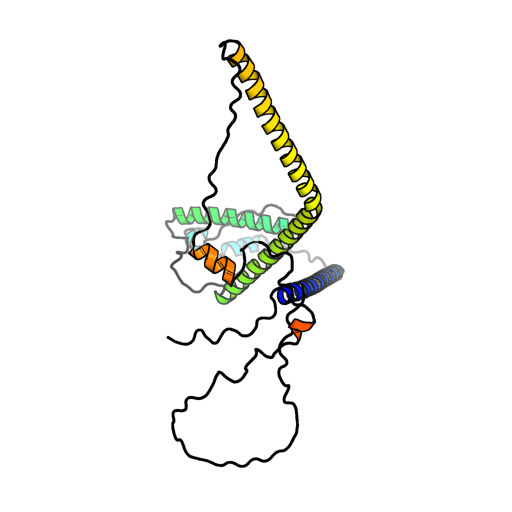4 C CA . LYS A 1 194 ? -46.305 21.705 29.613 1.00 93.94 194 LYS A CA 1
ATOM 1545 C C . LYS A 1 194 ? -47.129 21.683 28.327 1.00 93.94 194 LYS A C 1
ATOM 1547 O O . LYS A 1 194 ? -48.193 22.277 28.294 1.00 93.94 194 LYS A O 1
ATOM 1552 N N . LYS A 1 195 ? -46.712 20.918 27.311 1.00 93.50 195 LYS A N 1
ATOM 1553 C CA . LYS A 1 195 ? -47.485 20.751 26.067 1.00 93.50 195 LYS A CA 1
ATOM 1554 C C . LYS A 1 195 ? -48.881 20.174 26.318 1.00 93.50 195 LYS A C 1
ATOM 1556 O O . LYS A 1 195 ? -49.832 20.606 25.679 1.00 93.50 195 LYS A O 1
ATOM 1561 N N . ILE A 1 196 ? -49.016 19.219 27.242 1.00 89.69 196 ILE A N 1
ATOM 1562 C CA . ILE A 1 196 ? -50.322 18.665 27.636 1.00 89.69 196 ILE A CA 1
ATOM 1563 C C . ILE A 1 196 ? -51.161 19.715 28.376 1.00 89.69 196 ILE A C 1
ATOM 1565 O O . ILE A 1 196 ? -52.357 19.817 28.124 1.00 89.69 196 ILE A O 1
ATOM 1569 N N . GLU A 1 197 ? -50.563 20.500 29.272 1.00 89.81 197 GLU A N 1
ATOM 1570 C CA . GLU A 1 197 ? -51.250 21.589 29.974 1.00 89.81 197 GLU A CA 1
ATOM 1571 C C . GLU A 1 197 ? -51.698 22.697 29.018 1.00 89.81 197 GLU A C 1
ATOM 1573 O O . GLU A 1 197 ? -52.831 23.159 29.121 1.00 89.81 197 GLU A O 1
ATOM 1578 N N . ASP A 1 198 ? -50.852 23.088 28.068 1.00 88.62 198 ASP A N 1
ATOM 1579 C CA . ASP A 1 198 ? -51.167 24.081 27.042 1.00 88.62 198 ASP A CA 1
ATOM 1580 C C . ASP A 1 198 ? -52.273 23.563 26.117 1.00 88.62 198 ASP A C 1
ATOM 1582 O O . ASP A 1 198 ? -53.239 24.280 25.865 1.00 88.62 198 ASP A O 1
ATOM 1586 N N . PHE A 1 199 ? -52.215 22.289 25.708 1.00 84.25 199 PHE A N 1
ATOM 1587 C CA . PHE A 1 199 ? -53.293 21.643 24.956 1.00 84.25 199 PHE A CA 1
ATOM 1588 C C . PHE A 1 199 ? -54.595 21.565 25.769 1.00 84.25 199 PHE A C 1
ATOM 1590 O O . PHE A 1 199 ? -55.669 21.834 25.238 1.00 84.25 199 PHE A O 1
ATOM 1597 N N . ARG A 1 200 ? -54.528 21.269 27.076 1.00 83.31 200 ARG A N 1
ATOM 1598 C CA . ARG A 1 200 ? -55.698 21.275 27.973 1.00 83.31 200 ARG A CA 1
ATOM 1599 C C . ARG A 1 200 ? -56.275 22.681 28.134 1.00 83.31 200 ARG A C 1
ATOM 1601 O O . ARG A 1 200 ? -57.491 22.822 28.138 1.00 83.31 200 ARG A O 1
ATOM 1608 N N . LYS A 1 201 ? -55.442 23.718 28.251 1.00 83.06 201 LYS A N 1
ATOM 1609 C CA . LYS A 1 201 ? -55.877 25.123 28.354 1.00 83.06 201 LYS A CA 1
ATOM 1610 C C . LYS A 1 201 ? -56.480 25.628 27.042 1.00 83.06 201 LYS A C 1
ATOM 1612 O O . LYS A 1 201 ? -57.534 26.257 27.066 1.00 83.06 201 LYS A O 1
ATOM 1617 N N . GLN A 1 202 ? -55.865 25.313 25.903 1.00 75.38 202 GLN A N 1
ATOM 1618 C CA . GLN A 1 202 ? -56.396 25.637 24.575 1.00 75.38 202 GLN A CA 1
ATOM 1619 C C . GLN A 1 202 ? -57.702 24.873 24.289 1.00 75.38 202 GLN A C 1
ATOM 1621 O O . GLN A 1 202 ? -58.669 25.465 23.813 1.00 75.38 202 GLN A O 1
ATOM 1626 N N . GLY A 1 203 ? -57.783 23.597 24.679 1.00 63.00 203 GLY A N 1
ATOM 1627 C CA . GLY A 1 203 ? -59.006 22.792 24.620 1.00 63.00 203 GLY A CA 1
ATOM 1628 C C . GLY A 1 203 ? -60.104 23.272 25.575 1.00 63.00 203 GLY A C 1
ATOM 1629 O O . GLY A 1 203 ? -61.274 23.268 25.209 1.00 63.00 203 GLY A O 1
ATOM 1630 N N . ALA A 1 204 ? -59.754 23.772 26.764 1.00 58.88 204 ALA A N 1
ATOM 1631 C CA . ALA A 1 204 ? -60.704 24.384 27.695 1.00 58.88 204 ALA A CA 1
ATOM 1632 C C . ALA A 1 204 ? -61.255 25.722 27.169 1.00 58.88 204 ALA A C 1
ATOM 1634 O O . ALA A 1 204 ? -62.426 26.025 27.384 1.00 58.88 204 ALA A O 1
ATOM 1635 N N . GLY A 1 205 ? -60.457 26.498 26.425 1.00 53.72 205 GLY A N 1
ATOM 1636 C CA . GLY A 1 205 ? -60.923 27.695 25.716 1.00 53.72 205 GLY A CA 1
ATOM 1637 C C . GLY A 1 205 ? -61.894 27.385 24.567 1.00 53.72 205 GLY A C 1
ATOM 1638 O O . GLY A 1 205 ? -62.862 28.119 24.371 1.00 53.72 205 GLY A O 1
ATOM 1639 N N . ALA A 1 206 ? -61.687 26.272 23.856 1.00 52.72 206 ALA A N 1
ATOM 1640 C CA . ALA A 1 206 ? -62.621 25.777 22.841 1.00 52.72 206 ALA A CA 1
ATOM 1641 C C . ALA A 1 206 ? -63.901 25.179 23.462 1.00 52.72 206 ALA A C 1
ATOM 1643 O O . ALA A 1 206 ? -64.998 25.439 22.975 1.00 52.72 206 ALA A O 1
ATOM 1644 N N . SER A 1 207 ? -63.788 24.460 24.585 1.00 50.44 207 SER A N 1
ATOM 1645 C CA . SER A 1 207 ? -64.933 23.880 25.304 1.00 50.44 207 SER A CA 1
ATOM 1646 C C . SER A 1 207 ? -65.790 24.938 26.011 1.00 50.44 207 SER A C 1
ATOM 1648 O O . SER A 1 207 ? -67.009 24.806 26.056 1.00 50.44 207 SER A O 1
ATOM 1650 N N . LYS A 1 208 ? -65.192 26.036 26.502 1.00 50.09 208 LYS A N 1
ATOM 1651 C CA . LYS A 1 208 ? -65.935 27.152 27.120 1.00 50.09 208 LYS A CA 1
ATOM 1652 C C . LYS A 1 208 ? -66.709 27.999 26.100 1.00 50.09 208 LYS A C 1
ATOM 1654 O O . LYS A 1 208 ? -67.673 28.659 26.468 1.00 50.09 208 LYS A O 1
ATOM 1659 N N . ARG A 1 209 ? -66.334 27.952 24.815 1.00 48.09 209 ARG A N 1
ATOM 1660 C CA . ARG A 1 209 ? -67.121 28.526 23.706 1.00 48.09 209 ARG A CA 1
ATOM 1661 C C . ARG A 1 209 ? -68.234 27.596 23.203 1.00 48.09 209 ARG A C 1
ATOM 1663 O O . ARG A 1 209 ? -69.092 28.056 22.462 1.00 48.09 209 ARG A O 1
ATOM 1670 N N . LEU A 1 210 ? -68.237 26.329 23.622 1.00 48.03 210 LEU A N 1
ATOM 1671 C CA . LEU A 1 210 ? -69.203 25.299 23.222 1.00 48.03 210 LEU A CA 1
ATOM 1672 C C . LEU A 1 210 ? -70.083 24.801 24.381 1.00 48.03 210 LEU A C 1
ATOM 1674 O O . LEU A 1 210 ? -70.637 23.714 24.277 1.00 48.03 210 LEU A O 1
ATOM 1678 N N . GLY A 1 211 ? -70.222 25.578 25.466 1.00 47.38 211 GLY A N 1
ATOM 1679 C CA . GLY A 1 211 ? -71.267 25.380 26.481 1.00 47.38 211 GLY A CA 1
ATOM 1680 C C . GLY A 1 211 ? -71.445 23.939 26.967 1.00 47.38 211 GLY A C 1
ATOM 1681 O O . GLY A 1 211 ? -72.581 23.503 27.121 1.00 47.38 211 GLY A O 1
ATOM 1682 N N . LEU A 1 212 ? -70.357 23.182 27.146 1.00 46.25 212 LEU A N 1
ATOM 1683 C CA . LEU A 1 212 ? -70.455 21.802 27.609 1.00 46.25 212 LEU A CA 1
ATOM 1684 C C . LEU A 1 212 ? -70.269 21.755 29.125 1.00 46.25 212 LEU A C 1
ATOM 1686 O O . LEU A 1 212 ? -69.173 21.969 29.643 1.00 46.25 212 LEU A O 1
ATOM 1690 N N . ASP A 1 213 ? -71.410 21.528 29.761 1.00 41.19 213 ASP A N 1
ATOM 1691 C CA . ASP A 1 213 ? -71.692 21.369 31.178 1.00 41.19 213 ASP A CA 1
ATOM 1692 C C . ASP A 1 213 ? -70.689 20.483 31.936 1.00 41.19 213 ASP A C 1
ATOM 1694 O O . ASP A 1 213 ? -70.121 19.510 31.425 1.00 41.19 213 ASP A O 1
ATOM 1698 N N . GLU A 1 214 ? -70.499 20.865 33.190 1.00 51.34 214 GLU A N 1
ATOM 1699 C CA . GLU A 1 214 ? -69.614 20.302 34.193 1.00 51.34 214 GLU A CA 1
ATOM 1700 C C . GLU A 1 214 ? -70.059 18.876 34.546 1.00 51.34 214 GLU A C 1
ATOM 1702 O O . GLU A 1 214 ? -70.828 18.637 35.469 1.00 51.34 214 GLU A O 1
ATOM 1707 N N . SER A 1 215 ? -69.556 17.890 33.805 1.00 42.88 215 SER A N 1
ATOM 1708 C CA . SER A 1 215 ? -69.638 16.486 34.205 1.00 42.88 215 SER A CA 1
ATOM 1709 C C . SER A 1 215 ? -68.236 15.916 34.385 1.00 42.88 215 SER A C 1
ATOM 1711 O O . SER A 1 215 ? -67.552 15.509 33.448 1.00 42.88 215 SER A O 1
ATOM 1713 N N . GLU A 1 216 ? -67.804 15.909 35.645 1.00 50.44 216 GLU A N 1
ATOM 1714 C CA . GLU A 1 216 ? -66.778 15.012 36.175 1.00 50.44 216 GLU A CA 1
ATOM 1715 C C . GLU A 1 216 ? -66.945 13.598 35.587 1.00 50.44 216 GLU A C 1
ATOM 1717 O O . GLU A 1 216 ? -67.924 12.912 35.911 1.00 50.44 216 GLU A O 1
ATOM 1722 N N . PRO A 1 217 ? -66.009 13.074 34.773 1.00 43.69 217 PRO A N 1
ATOM 1723 C CA . PRO A 1 217 ? -66.008 11.660 34.493 1.00 43.69 217 PRO A CA 1
ATOM 1724 C C . PRO A 1 217 ? -65.310 10.993 35.674 1.00 43.69 217 PRO A C 1
ATOM 1726 O O . PRO A 1 217 ? -64.091 10.793 35.686 1.00 43.69 217 PRO A O 1
ATOM 1729 N N . SER A 1 218 ? -66.102 10.595 36.668 1.00 42.31 218 SER A N 1
ATOM 1730 C CA . SER A 1 218 ? -65.705 9.525 37.576 1.00 42.31 218 SER A CA 1
ATOM 1731 C C . SER A 1 218 ? -65.480 8.254 36.744 1.00 42.31 218 SER A C 1
ATOM 1733 O O . SER A 1 218 ? -66.358 7.417 36.540 1.00 42.31 218 SER A O 1
ATOM 1735 N N . ILE A 1 219 ? -64.264 8.095 36.216 1.00 43.88 219 ILE A N 1
ATOM 1736 C CA . ILE A 1 219 ? -63.800 6.844 35.617 1.00 43.88 219 ILE A CA 1
ATOM 1737 C C . ILE A 1 219 ? -63.578 5.871 36.775 1.00 43.88 219 ILE A C 1
ATOM 1739 O O . ILE A 1 219 ? -62.469 5.589 37.229 1.00 43.88 219 ILE A O 1
ATOM 1743 N N . SER A 1 220 ? -64.689 5.332 37.266 1.00 41.84 220 SER A N 1
ATOM 1744 C CA . SER A 1 220 ? -64.740 4.100 38.030 1.00 41.84 220 SER A CA 1
ATOM 1745 C C . SER A 1 220 ? -64.410 2.954 37.074 1.00 41.84 220 SER A C 1
ATOM 1747 O O . SER A 1 220 ? -65.249 2.166 36.646 1.00 41.84 220 SER A O 1
ATOM 1749 N N . SER A 1 221 ? -63.129 2.842 36.708 1.00 42.28 221 SER A N 1
ATOM 1750 C CA . SER A 1 221 ? -62.636 1.643 36.047 1.00 42.28 221 SER A CA 1
ATOM 1751 C C . SER A 1 221 ? -62.671 0.505 37.067 1.00 42.28 221 SER A C 1
ATOM 1753 O O . SER A 1 221 ? -61.677 0.200 37.731 1.00 42.28 221 SER A O 1
ATOM 1755 N N . THR A 1 222 ? -63.826 -0.140 37.197 1.00 47.47 222 THR A N 1
ATOM 1756 C CA . THR A 1 222 ? -63.987 -1.460 37.801 1.00 47.47 222 THR A CA 1
ATOM 1757 C C . THR A 1 222 ? -63.284 -2.476 36.901 1.00 47.47 222 THR A C 1
ATOM 1759 O O . THR A 1 222 ? -63.878 -3.333 36.251 1.00 47.47 222 THR A O 1
ATOM 1762 N N . LYS A 1 223 ? -61.948 -2.399 36.863 1.00 48.25 223 LYS A N 1
ATOM 1763 C CA . LYS A 1 223 ? -61.105 -3.483 36.376 1.00 48.25 223 LYS A CA 1
ATOM 1764 C C . LYS A 1 223 ? -61.292 -4.635 37.352 1.00 48.25 223 LYS A C 1
ATOM 1766 O O . LYS A 1 223 ? -60.569 -4.740 38.342 1.00 48.25 223 LYS A O 1
ATOM 1771 N N . LYS A 1 224 ? -62.273 -5.498 37.070 1.00 50.78 224 LYS A N 1
ATOM 1772 C CA . LYS A 1 224 ? -62.383 -6.837 37.652 1.00 50.78 224 LYS A CA 1
ATOM 1773 C C . LYS A 1 224 ? -61.017 -7.504 37.490 1.00 50.78 224 LYS A C 1
ATOM 1775 O O . LYS A 1 224 ? -60.656 -7.956 36.402 1.00 50.78 224 LYS A O 1
ATOM 1780 N N . LYS A 1 225 ? -60.218 -7.509 38.560 1.00 52.38 225 LYS A N 1
ATOM 1781 C CA . LYS A 1 225 ? -58.966 -8.262 38.620 1.00 52.38 225 LYS A CA 1
ATOM 1782 C C . LYS A 1 225 ? -59.355 -9.725 38.448 1.00 52.38 225 LYS A C 1
ATOM 1784 O O . LYS A 1 225 ? -59.957 -10.308 39.344 1.00 52.38 225 LYS A O 1
ATOM 1789 N N . LYS A 1 226 ? -59.070 -10.296 37.274 1.00 62.12 226 LYS A N 1
ATOM 1790 C CA . LYS A 1 226 ? -59.253 -11.728 37.019 1.00 62.12 226 LYS A CA 1
ATOM 1791 C C . LYS A 1 226 ? -58.520 -12.490 38.123 1.00 62.12 226 LYS A C 1
ATOM 1793 O O . LYS A 1 226 ? -57.321 -12.284 38.321 1.00 62.12 226 LYS A O 1
ATOM 1798 N N . SER A 1 227 ? -59.250 -13.315 38.867 1.00 65.81 227 SER A N 1
ATOM 1799 C CA . SER A 1 227 ? -58.667 -14.163 39.899 1.00 65.81 227 SER A CA 1
ATOM 1800 C C . SER A 1 227 ? -57.651 -15.126 39.259 1.00 65.81 227 SER A C 1
ATOM 1802 O O . SER A 1 227 ? -57.836 -15.554 38.114 1.00 65.81 227 SER A O 1
ATOM 1804 N N . PRO A 1 228 ? -56.542 -15.457 39.944 1.00 72.31 228 PRO A N 1
ATOM 1805 C CA . PRO A 1 228 ? -55.546 -16.372 39.399 1.00 72.31 228 PRO A CA 1
ATOM 1806 C C . PRO A 1 228 ? -56.176 -17.742 39.128 1.00 72.31 228 PRO A C 1
ATOM 1808 O O . PRO A 1 228 ? -56.935 -18.245 39.958 1.00 72.31 228 PRO A O 1
ATOM 1811 N N . SER A 1 229 ? -55.851 -18.359 37.987 1.00 82.06 229 SER A N 1
ATOM 1812 C CA . SER A 1 229 ? -56.387 -19.674 37.606 1.00 82.06 229 SER A CA 1
ATOM 1813 C C . SER A 1 229 ? -56.116 -20.737 38.682 1.00 82.06 229 SER A C 1
ATOM 1815 O O . SER A 1 229 ? -55.104 -20.667 39.379 1.00 82.06 229 SER A O 1
ATOM 1817 N N . LYS A 1 230 ? -56.963 -21.774 38.798 1.00 83.19 230 LYS A N 1
ATOM 1818 C CA . LYS A 1 230 ? -56.747 -22.894 39.748 1.00 83.19 230 LYS A CA 1
ATOM 1819 C C . LYS A 1 230 ? -55.348 -23.518 39.623 1.00 83.19 230 LYS A C 1
ATOM 1821 O O . LYS A 1 230 ? -54.742 -23.870 40.631 1.00 83.19 230 LYS A O 1
ATOM 1826 N N . LYS A 1 231 ? -54.794 -23.577 38.402 1.00 82.81 231 LYS A N 1
ATOM 1827 C CA . LYS A 1 231 ? -53.402 -23.996 38.158 1.00 82.81 231 LYS A CA 1
ATOM 1828 C C . LYS A 1 231 ? -52.404 -23.038 38.814 1.00 82.81 231 LYS A C 1
ATOM 1830 O O . LYS A 1 231 ? -51.507 -23.495 39.510 1.00 82.81 231 LYS A O 1
ATOM 1835 N N . ARG A 1 232 ? -52.582 -21.721 38.657 1.00 81.06 232 ARG A N 1
ATOM 1836 C CA . ARG A 1 232 ? -51.748 -20.702 39.316 1.00 81.06 232 ARG A CA 1
ATOM 1837 C C . ARG A 1 232 ? -51.844 -20.803 40.840 1.00 81.06 232 ARG A C 1
ATOM 1839 O O . ARG A 1 232 ? -50.814 -20.784 41.489 1.00 81.06 232 ARG A O 1
ATOM 1846 N N . GLN A 1 233 ? -53.033 -21.031 41.397 1.00 84.44 233 GLN A N 1
ATOM 1847 C CA . GLN A 1 233 ? -53.219 -21.210 42.843 1.00 84.44 233 GLN A CA 1
ATOM 1848 C C . GLN A 1 233 ? -52.521 -22.469 43.383 1.00 84.44 233 GLN A C 1
ATOM 1850 O O . GLN A 1 233 ? -51.914 -22.422 44.449 1.00 84.44 233 GLN A O 1
ATOM 1855 N N . ALA A 1 234 ? -52.561 -23.591 42.655 1.00 84.12 234 ALA A N 1
ATOM 1856 C CA . ALA A 1 234 ? -51.836 -24.807 43.035 1.00 84.12 234 ALA A CA 1
ATOM 1857 C C . ALA A 1 234 ? -50.310 -24.614 42.954 1.00 84.12 234 ALA A C 1
ATOM 1859 O O . ALA A 1 234 ? -49.575 -25.069 43.832 1.00 84.12 234 ALA A O 1
ATOM 1860 N N . LEU A 1 235 ? -49.837 -23.892 41.932 1.00 81.12 235 LEU A N 1
ATOM 1861 C CA . LEU A 1 235 ? -48.428 -23.531 41.796 1.00 81.12 235 LEU A CA 1
ATOM 1862 C C . LEU A 1 235 ? -47.992 -22.548 42.901 1.00 81.12 235 LEU A C 1
ATOM 1864 O O . LEU A 1 235 ? -46.929 -22.720 43.487 1.00 81.12 235 LEU A O 1
ATOM 1868 N N . ASP A 1 236 ? -48.821 -21.567 43.254 1.00 83.56 236 ASP A N 1
ATOM 1869 C CA . ASP A 1 236 ? -48.533 -20.612 44.328 1.00 83.56 236 ASP A CA 1
ATOM 1870 C C . ASP A 1 236 ? -48.550 -21.299 45.705 1.00 83.56 236 ASP A C 1
ATOM 1872 O O . ASP A 1 236 ? -47.745 -20.949 46.564 1.00 83.56 236 ASP A O 1
ATOM 1876 N N . LYS A 1 237 ? -49.377 -22.334 45.914 1.00 80.62 237 LYS A N 1
ATOM 1877 C CA . LYS A 1 237 ? -49.319 -23.179 47.122 1.00 80.62 237 LYS A CA 1
ATOM 1878 C C . LYS A 1 237 ? -48.034 -24.007 47.194 1.00 80.62 237 LYS A C 1
ATOM 1880 O O . LYS A 1 237 ? -47.442 -24.115 48.261 1.00 80.62 237 LYS A O 1
ATOM 1885 N N . LYS A 1 238 ? -47.587 -24.577 46.071 1.00 79.56 238 LYS A N 1
ATOM 1886 C CA . LYS A 1 238 ? -46.416 -25.471 46.033 1.00 79.56 238 LYS A CA 1
ATOM 1887 C C . LYS A 1 238 ? -45.073 -24.730 45.957 1.00 79.56 238 LYS A C 1
ATOM 1889 O O . LYS A 1 238 ? -44.087 -25.203 46.511 1.00 79.56 238 LYS A O 1
ATOM 1894 N N . TRP A 1 239 ? -45.014 -23.567 45.306 1.00 72.25 239 TRP A N 1
ATOM 1895 C CA . TRP A 1 239 ? -43.772 -22.812 45.078 1.00 72.25 239 TRP A CA 1
ATOM 1896 C C . TRP A 1 239 ? -43.799 -21.365 45.613 1.00 72.25 239 TRP A C 1
ATOM 1898 O O . TRP A 1 239 ? -42.752 -20.700 45.627 1.00 72.25 239 TRP A O 1
ATOM 1908 N N . GLY A 1 240 ? -44.928 -20.890 46.151 1.00 75.44 240 GLY A N 1
ATOM 1909 C CA . GLY A 1 240 ? -45.153 -19.512 46.612 1.00 75.44 240 GLY A CA 1
ATOM 1910 C C . GLY A 1 240 ? -45.493 -18.550 45.469 1.00 75.44 240 GLY A C 1
ATOM 1911 O O . GLY A 1 240 ? -45.083 -18.779 44.334 1.00 75.44 240 GLY A O 1
ATOM 1912 N N . PHE A 1 241 ? -46.174 -17.439 45.779 1.00 74.75 241 PHE A N 1
ATOM 1913 C CA . PHE A 1 241 ? -46.470 -16.377 44.807 1.00 74.75 241 PHE A CA 1
ATOM 1914 C C . PHE A 1 241 ? -45.174 -15.900 44.132 1.00 74.75 241 PHE A C 1
ATOM 1916 O O . PHE A 1 241 ? -44.263 -15.405 44.801 1.00 74.75 241 PHE A O 1
ATOM 1923 N N . GLY A 1 242 ? -45.073 -16.100 42.816 1.00 70.25 242 GLY A N 1
ATOM 1924 C CA . GLY A 1 242 ? -43.883 -15.847 41.990 1.00 70.25 242 GLY A CA 1
ATOM 1925 C C . GLY A 1 242 ? -43.489 -14.371 41.827 1.00 70.25 242 GLY A C 1
ATOM 1926 O O . GLY A 1 242 ? -43.425 -13.873 40.708 1.00 70.25 242 GLY A O 1
ATOM 1927 N N . GLY A 1 243 ? -43.219 -13.676 42.932 1.00 73.00 243 GLY A N 1
ATOM 1928 C CA . GLY A 1 243 ? -42.590 -12.355 42.991 1.00 73.00 243 GLY A CA 1
ATOM 1929 C C . GLY A 1 243 ? -41.231 -12.406 43.697 1.00 73.00 243 GLY A C 1
ATOM 1930 O O . GLY A 1 243 ? -40.844 -13.445 44.240 1.00 73.00 243 GLY A O 1
ATOM 1931 N N . LYS A 1 244 ? -40.492 -11.284 43.699 1.00 58.53 244 LYS A N 1
ATOM 1932 C CA . LYS A 1 244 ? -39.218 -11.143 44.431 1.00 58.53 244 LYS A CA 1
ATOM 1933 C C . LYS A 1 244 ? -39.439 -11.492 45.909 1.00 58.53 244 LYS A C 1
ATOM 1935 O O . LYS A 1 244 ? -39.968 -10.690 46.671 1.00 58.53 244 LYS A O 1
ATOM 1940 N N . LYS A 1 245 ? -39.050 -12.705 46.315 1.00 59.75 245 LYS A N 1
ATOM 1941 C CA . LYS A 1 245 ? -39.097 -13.132 47.716 1.00 59.75 245 LYS A CA 1
ATOM 1942 C C . LYS A 1 245 ? -38.050 -12.317 48.467 1.00 59.75 245 LYS A C 1
ATOM 1944 O O . LYS A 1 245 ? -36.879 -12.371 48.109 1.00 59.75 245 LYS A O 1
ATOM 1949 N N . SER A 1 246 ? -38.490 -11.550 49.461 1.00 56.84 246 SER A N 1
ATOM 1950 C CA . SER A 1 246 ? -37.688 -10.641 50.291 1.00 56.84 246 SER A CA 1
ATOM 1951 C C . SER A 1 246 ? -36.576 -11.370 51.058 1.00 56.84 246 SER A C 1
ATOM 1953 O O . SER A 1 246 ? -36.706 -11.602 52.253 1.00 56.84 246 SER A O 1
ATOM 1955 N N . GLY A 1 247 ? -35.524 -11.834 50.382 1.00 59.31 247 GLY A N 1
ATOM 1956 C CA . GLY A 1 247 ? -34.353 -12.468 50.998 1.00 59.31 247 GLY A CA 1
ATOM 1957 C C . GLY A 1 247 ? -34.599 -13.800 51.724 1.00 59.31 247 GLY A C 1
ATOM 1958 O O . GLY A 1 247 ? -33.637 -14.483 52.030 1.00 59.31 247 GLY A O 1
ATOM 1959 N N . LYS A 1 248 ? -35.851 -14.239 51.928 1.00 59.97 248 LYS A N 1
ATOM 1960 C CA . LYS A 1 248 ? -36.228 -15.471 52.662 1.00 59.97 248 LYS A CA 1
ATOM 1961 C C . LYS A 1 248 ? -35.841 -16.794 51.967 1.00 59.97 248 LYS A C 1
ATOM 1963 O O . LYS A 1 248 ? -36.272 -17.859 52.383 1.00 59.97 248 LYS A O 1
ATOM 1968 N N . LYS A 1 249 ? -35.085 -16.726 50.867 1.00 61.53 249 LYS A N 1
ATOM 1969 C CA . LYS A 1 249 ? -34.429 -17.864 50.195 1.00 61.53 249 LYS A CA 1
ATOM 1970 C C . LYS A 1 249 ? -32.906 -17.668 50.125 1.00 61.53 249 LYS A C 1
ATOM 1972 O O . LYS A 1 249 ? -32.271 -18.118 49.175 1.00 61.53 249 LYS A O 1
ATOM 1977 N N . ARG A 1 250 ? -32.327 -16.921 51.066 1.00 66.06 250 ARG A N 1
ATOM 1978 C CA . ARG A 1 250 ? -30.879 -16.922 51.287 1.00 66.06 250 ARG A CA 1
ATOM 1979 C C . ARG A 1 250 ? -30.536 -18.150 52.125 1.00 66.06 250 ARG A C 1
ATOM 1981 O O . ARG A 1 250 ? -31.342 -18.578 52.942 1.00 66.06 250 ARG A O 1
ATOM 1988 N N . ASN A 1 251 ? -29.378 -18.742 51.859 1.00 68.75 251 ASN A N 1
ATOM 1989 C CA . ASN A 1 251 ? -28.875 -19.840 52.672 1.00 68.75 251 ASN A CA 1
ATOM 1990 C C . ASN A 1 251 ? -28.505 -19.278 54.049 1.00 68.75 251 ASN A C 1
ATOM 1992 O O . ASN A 1 251 ? -27.633 -18.415 54.133 1.00 68.75 251 ASN A O 1
ATOM 1996 N N . ASP A 1 252 ? -29.145 -19.764 55.109 1.00 68.38 252 ASP A N 1
ATOM 1997 C CA . ASP A 1 252 ? -28.723 -19.486 56.482 1.00 68.38 252 ASP A CA 1
ATOM 1998 C C . ASP A 1 252 ? -27.519 -20.370 56.834 1.00 68.38 252 ASP A C 1
ATOM 2000 O O . ASP A 1 252 ? -27.370 -21.463 56.279 1.00 68.38 252 ASP A O 1
ATOM 2004 N N . ALA A 1 253 ? -26.676 -19.945 57.781 1.00 68.56 253 ALA A N 1
ATOM 2005 C CA . ALA A 1 253 ? -25.467 -20.678 58.187 1.00 68.56 253 ALA A CA 1
ATOM 2006 C C . ALA A 1 253 ? -25.737 -22.153 58.559 1.00 68.56 253 ALA A C 1
ATOM 2008 O O . ALA A 1 253 ? -24.897 -23.018 58.328 1.00 68.56 253 ALA A O 1
ATOM 2009 N N . LYS A 1 254 ? -26.945 -22.453 59.056 1.00 66.19 254 LYS A N 1
ATOM 2010 C CA . LYS A 1 254 ? -27.404 -23.814 59.379 1.00 66.19 254 LYS A CA 1
ATOM 2011 C C . LYS A 1 254 ? -27.682 -24.675 58.134 1.00 66.19 254 LYS A C 1
ATOM 2013 O O . LYS A 1 254 ? -27.465 -25.876 58.173 1.00 66.19 254 LYS A O 1
ATOM 2018 N N . SER A 1 255 ? -28.095 -24.065 57.019 1.00 66.00 255 SER A N 1
ATOM 2019 C CA . SER A 1 255 ? -28.405 -24.750 55.748 1.00 66.00 255 SER A CA 1
ATOM 2020 C C . SER A 1 255 ? -27.182 -25.018 54.860 1.00 66.00 255 SER A C 1
ATOM 2022 O O . SER A 1 255 ? -27.274 -25.761 53.889 1.00 66.00 255 SER A O 1
ATOM 2024 N N . ILE A 1 256 ? -26.029 -24.416 55.174 1.00 67.88 256 ILE A N 1
ATOM 2025 C CA . ILE A 1 256 ? -24.777 -24.603 54.420 1.00 67.88 256 ILE A CA 1
ATOM 2026 C C . ILE A 1 256 ? -24.127 -25.966 54.701 1.00 67.88 256 ILE A C 1
ATOM 2028 O O . ILE A 1 256 ? -23.448 -26.499 53.824 1.00 67.88 256 ILE A O 1
ATOM 2032 N N . ASN A 1 257 ? -24.365 -26.532 55.887 1.00 69.62 257 ASN A N 1
ATOM 2033 C CA . ASN A 1 257 ? -23.773 -27.797 56.329 1.00 69.62 257 ASN A CA 1
ATOM 2034 C C . ASN A 1 257 ? -24.759 -28.978 56.329 1.00 69.62 257 ASN A C 1
ATOM 2036 O O . ASN A 1 257 ? -24.362 -30.089 56.676 1.00 69.62 257 ASN A O 1
ATOM 2040 N N . ASP A 1 258 ? -26.021 -28.768 55.942 1.00 77.00 258 ASP A N 1
ATOM 2041 C CA . ASP A 1 258 ? -27.002 -29.850 55.863 1.00 77.00 258 ASP A CA 1
ATOM 2042 C C . ASP A 1 258 ? -26.839 -30.628 54.547 1.00 77.00 258 ASP A C 1
ATOM 2044 O O . ASP A 1 258 ? -27.230 -30.181 53.467 1.00 77.00 258 ASP A O 1
ATOM 2048 N N . LEU A 1 259 ? -26.189 -31.789 54.642 1.00 73.69 259 LEU A N 1
ATOM 2049 C CA . LEU A 1 259 ? -25.972 -32.731 53.541 1.00 73.69 259 LEU A CA 1
ATOM 2050 C C . LEU A 1 259 ? -26.873 -33.972 53.659 1.00 73.69 259 LEU A C 1
ATOM 2052 O O . LEU A 1 259 ? -26.633 -34.955 52.959 1.00 73.69 259 LEU A O 1
ATOM 2056 N N . SER A 1 260 ? -27.892 -33.953 54.526 1.00 71.38 260 SER A N 1
ATOM 2057 C CA . SER A 1 260 ? -28.770 -35.110 54.770 1.00 71.38 260 SER A CA 1
ATOM 2058 C C . SER A 1 260 ? -29.529 -35.569 53.514 1.00 71.38 260 SER A C 1
ATOM 2060 O O . SER A 1 260 ? -29.717 -36.769 53.301 1.00 71.38 260 SER A O 1
ATOM 2062 N N . ASP A 1 261 ? -29.855 -34.633 52.619 1.00 69.06 261 ASP A N 1
ATOM 2063 C CA . ASP A 1 261 ? -30.490 -34.906 51.324 1.00 69.06 261 ASP A CA 1
ATOM 2064 C C . ASP A 1 261 ? -29.501 -35.359 50.228 1.00 69.06 261 ASP A C 1
ATOM 2066 O O . ASP A 1 261 ? -29.906 -35.804 49.146 1.00 69.06 261 ASP A O 1
ATOM 2070 N N . PHE A 1 262 ? -28.187 -35.273 50.469 1.00 69.62 262 PHE A N 1
ATOM 2071 C CA . PHE A 1 262 ? -27.164 -35.659 49.499 1.00 69.62 262 PHE A CA 1
ATOM 2072 C C . PHE A 1 262 ? -26.868 -37.160 49.594 1.00 69.62 262 PHE A C 1
ATOM 2074 O O . PHE A 1 262 ? -26.059 -37.612 50.400 1.00 69.62 262 PHE A O 1
ATOM 2081 N N . ARG A 1 263 ? -27.511 -37.956 48.732 1.00 70.25 263 ARG A N 1
ATOM 2082 C CA . ARG A 1 263 ? -27.246 -39.399 48.584 1.00 70.25 263 ARG A CA 1
ATOM 2083 C C . ARG A 1 263 ? -26.207 -39.664 47.478 1.00 70.25 263 ARG A C 1
ATOM 2085 O O . ARG A 1 263 ? -26.571 -39.612 46.303 1.00 70.25 263 ARG A O 1
ATOM 2092 N N . PRO A 1 264 ? -24.945 -40.016 47.798 1.00 62.12 264 PRO A N 1
ATOM 2093 C CA . PRO A 1 264 ? -23.886 -40.217 46.800 1.00 62.12 264 PRO A CA 1
ATOM 2094 C C . PRO A 1 264 ? -23.959 -41.554 46.035 1.00 62.12 264 PRO A C 1
ATOM 2096 O O . PRO A 1 264 ? -23.149 -41.785 45.142 1.00 62.12 264 PRO A O 1
ATOM 2099 N N . THR A 1 265 ? -24.902 -42.446 46.354 1.00 55.22 265 THR A N 1
ATOM 2100 C CA . THR A 1 265 ? -24.889 -43.844 45.877 1.00 55.22 265 THR A CA 1
ATOM 2101 C C . THR A 1 265 ? -25.974 -44.212 44.870 1.00 55.22 265 THR A C 1
ATOM 2103 O O . THR A 1 265 ? -25.988 -45.338 44.375 1.00 55.22 265 THR A O 1
ATOM 2106 N N . ARG A 1 266 ? -26.862 -43.296 44.470 1.00 52.69 266 ARG A N 1
ATOM 2107 C CA . ARG A 1 266 ? -27.871 -43.615 43.447 1.00 52.69 266 ARG A CA 1
ATOM 2108 C C . ARG A 1 266 ? -27.331 -43.315 42.048 1.00 52.69 266 ARG A C 1
ATOM 2110 O O . ARG A 1 266 ? -27.746 -42.357 41.404 1.00 52.69 266 ARG A O 1
ATOM 2117 N N . GLY A 1 267 ? -26.369 -44.131 41.610 1.00 48.91 267 GLY A N 1
ATOM 2118 C CA . GLY A 1 267 ? -25.712 -43.920 40.322 1.00 48.91 267 GLY A CA 1
ATOM 2119 C C . GLY A 1 267 ? -24.758 -44.988 39.781 1.00 48.91 267 GLY A C 1
ATOM 2120 O O . GLY A 1 267 ? -24.006 -44.628 38.885 1.00 48.91 267 GLY A O 1
ATOM 2121 N N . LYS A 1 268 ? -24.745 -46.254 40.241 1.00 52.66 268 LYS A N 1
ATOM 2122 C CA . LYS A 1 268 ? -24.191 -47.383 39.449 1.00 52.66 268 LYS A CA 1
ATOM 2123 C C . LYS A 1 268 ? -24.459 -48.750 40.107 1.00 52.66 268 LYS A C 1
ATOM 2125 O O . LYS A 1 268 ? -23.833 -49.042 41.114 1.00 52.66 268 LYS A O 1
ATOM 2130 N N . SER A 1 269 ? -25.315 -49.585 39.507 1.00 37.09 269 SER A N 1
ATOM 2131 C CA . SER A 1 269 ? -25.145 -51.055 39.435 1.00 37.09 269 SER A CA 1
ATOM 2132 C C . SER A 1 269 ? -26.378 -51.743 38.825 1.00 37.09 269 SER A C 1
ATOM 2134 O O . SER A 1 269 ? -27.267 -52.225 39.514 1.00 37.09 269 SER A O 1
ATOM 2136 N N . THR A 1 270 ? -26.406 -51.865 37.500 1.00 35.62 270 THR A N 1
ATOM 2137 C CA . THR A 1 270 ? -26.987 -53.059 36.869 1.00 35.62 270 THR A CA 1
ATOM 2138 C C . THR A 1 270 ? -25.907 -53.656 35.992 1.00 35.62 270 THR A C 1
ATOM 2140 O O . THR A 1 270 ? -25.470 -53.058 35.008 1.00 35.62 270 THR A O 1
ATOM 2143 N N . ALA A 1 271 ? -25.421 -54.797 36.455 1.00 34.84 271 ALA A N 1
ATOM 2144 C CA . ALA A 1 271 ? -24.402 -55.615 35.848 1.00 34.84 271 ALA A CA 1
ATOM 2145 C C . ALA A 1 271 ? -24.931 -56.331 34.593 1.00 34.84 271 ALA A C 1
ATOM 2147 O O . ALA A 1 271 ? -26.039 -56.862 34.583 1.00 34.84 271 ALA A O 1
ATOM 2148 N N . LYS A 1 272 ? -24.096 -56.358 33.556 1.00 33.28 272 LYS A N 1
ATOM 2149 C CA . LYS A 1 272 ? -24.022 -57.335 32.456 1.00 33.28 272 LYS A CA 1
ATOM 2150 C C . LYS A 1 272 ? -22.665 -57.018 31.815 1.00 33.28 272 LYS A C 1
ATOM 2152 O O . LYS A 1 272 ? -22.488 -55.923 31.308 1.00 33.28 272 LYS A O 1
ATOM 2157 N N . GLY A 1 273 ? -21.593 -57.773 32.016 1.00 30.73 273 GLY A N 1
ATOM 2158 C CA . GLY A 1 273 ? -21.464 -59.209 31.843 1.00 30.73 273 GLY A CA 1
ATOM 2159 C C . GLY A 1 273 ? -20.652 -59.418 30.566 1.00 30.73 273 GLY A C 1
ATOM 2160 O O . GLY A 1 273 ? -21.231 -59.438 29.492 1.00 30.73 273 GLY A O 1
ATOM 2161 N N . SER A 1 274 ? -19.327 -59.525 30.678 1.00 30.12 274 SER A N 1
ATOM 2162 C CA . SER A 1 274 ? -18.495 -60.195 29.674 1.00 30.12 274 SER A CA 1
ATOM 2163 C C . SER A 1 274 ? -17.171 -60.600 30.305 1.00 30.12 274 SER A C 1
ATOM 2165 O O . SER A 1 274 ? -16.442 -59.774 30.848 1.00 30.12 274 SER A O 1
ATOM 2167 N N . ARG A 1 275 ? -16.924 -61.906 30.251 1.00 31.75 275 ARG A N 1
ATOM 2168 C CA . ARG A 1 275 ? -15.693 -62.591 30.632 1.00 31.75 275 ARG A CA 1
ATOM 2169 C C . ARG A 1 275 ? -14.569 -62.219 29.659 1.00 31.75 275 ARG A C 1
ATOM 2171 O O . ARG A 1 275 ? -14.824 -62.051 28.471 1.00 31.75 275 ARG A O 1
ATOM 2178 N N . GLY A 1 276 ? -13.344 -62.171 30.166 1.00 29.41 276 GLY A N 1
ATOM 2179 C CA . GLY A 1 276 ? -12.117 -62.094 29.379 1.00 29.41 276 GLY A CA 1
ATOM 2180 C C . GLY A 1 276 ? -10.923 -62.339 30.295 1.00 29.41 276 GLY A C 1
ATOM 2181 O O . GLY A 1 276 ? -10.623 -61.517 31.152 1.00 29.41 276 GLY A O 1
ATOM 2182 N N . THR A 1 277 ? -10.349 -63.527 30.175 1.00 31.23 277 THR A N 1
ATOM 2183 C CA . THR A 1 277 ? -9.314 -64.141 31.016 1.00 31.23 277 THR A CA 1
ATOM 2184 C C . THR A 1 277 ? -7.899 -63.746 30.557 1.00 31.23 277 THR A C 1
ATOM 2186 O O . THR A 1 277 ? -7.728 -63.402 29.392 1.00 31.23 277 THR A O 1
ATOM 2189 N N . PHE A 1 278 ? -6.912 -63.934 31.450 1.00 28.58 278 PHE A N 1
ATOM 2190 C CA . PHE A 1 278 ? -5.443 -63.776 31.312 1.00 28.58 278 PHE A CA 1
ATOM 2191 C C . PHE A 1 278 ? -4.906 -62.332 31.395 1.00 28.58 278 PHE A C 1
ATOM 2193 O O . PHE A 1 278 ? -5.482 -61.420 30.827 1.00 28.58 278 PHE A O 1
ATOM 2200 N N . SER A 1 279 ? -3.816 -62.018 32.101 1.00 29.95 279 SER A N 1
ATOM 2201 C CA . SER A 1 279 ? -2.794 -62.818 32.792 1.00 29.95 279 SER A CA 1
ATOM 2202 C C . SER A 1 279 ? -2.121 -61.975 33.883 1.00 29.95 279 SER A C 1
ATOM 2204 O O . SER A 1 279 ? -1.982 -60.761 33.760 1.00 29.95 279 SER A O 1
ATOM 2206 N N . SER A 1 280 ? -1.666 -62.651 34.931 1.00 32.69 280 SER A N 1
ATOM 2207 C CA . SER A 1 280 ? -0.849 -62.136 36.025 1.00 32.69 280 SER A CA 1
ATOM 2208 C C . SER A 1 280 ? 0.509 -61.599 35.559 1.00 32.69 280 SER A C 1
ATOM 2210 O O . SER A 1 280 ? 1.320 -62.369 35.048 1.00 32.69 280 SER A O 1
ATOM 2212 N N . VAL A 1 281 ? 0.801 -60.331 35.851 1.00 33.78 281 VAL A N 1
ATOM 2213 C CA . VAL A 1 281 ? 2.172 -59.854 36.072 1.00 33.78 281 VAL A CA 1
ATOM 2214 C C . VAL A 1 281 ? 2.189 -59.083 37.385 1.00 33.78 281 VAL A C 1
ATOM 2216 O O . VAL A 1 281 ? 1.300 -58.292 37.696 1.00 33.78 281 VAL A O 1
ATOM 2219 N N . LYS A 1 282 ? 3.173 -59.455 38.191 1.00 33.59 282 LYS A N 1
ATOM 2220 C CA . LYS A 1 282 ? 3.374 -59.130 39.589 1.00 33.59 282 LYS A CA 1
ATOM 2221 C C . LYS A 1 282 ? 4.506 -58.115 39.625 1.00 33.59 282 LYS A C 1
ATOM 2223 O O . LYS A 1 282 ? 5.647 -58.532 39.518 1.00 33.59 282 LYS A O 1
ATOM 2228 N N . ASP A 1 283 ? 4.188 -56.839 39.804 1.00 35.47 283 ASP A N 1
ATOM 2229 C CA . ASP A 1 283 ? 5.181 -55.839 40.193 1.00 35.47 283 ASP A CA 1
ATOM 2230 C C . ASP A 1 283 ? 4.736 -55.166 41.487 1.00 35.47 283 ASP A C 1
ATOM 2232 O O . ASP A 1 283 ? 3.813 -54.353 41.545 1.00 35.47 283 ASP A O 1
ATOM 2236 N N . ASN A 1 284 ? 5.415 -55.581 42.553 1.00 33.03 284 ASN A N 1
ATOM 2237 C CA . ASN A 1 284 ? 5.503 -54.852 43.800 1.00 33.03 284 ASN A CA 1
ATOM 2238 C C . ASN A 1 284 ? 6.385 -53.629 43.557 1.00 33.03 284 ASN A C 1
ATOM 2240 O O . ASN A 1 284 ? 7.547 -53.801 43.211 1.00 33.03 284 ASN A O 1
ATOM 2244 N N . ASN A 1 285 ? 5.882 -52.427 43.832 1.00 36.19 285 ASN A N 1
ATOM 2245 C CA . ASN A 1 285 ? 6.695 -51.401 44.473 1.00 36.19 285 ASN A CA 1
ATOM 2246 C C . ASN A 1 285 ? 5.821 -50.421 45.258 1.00 36.19 285 ASN A C 1
ATOM 2248 O O . ASN A 1 285 ? 4.745 -49.995 44.849 1.00 36.19 285 ASN A O 1
ATOM 2252 N N . ASN A 1 286 ? 6.318 -50.153 46.454 1.00 35.16 286 ASN A N 1
ATOM 2253 C CA . ASN A 1 286 ? 5.675 -49.544 47.598 1.00 35.16 286 ASN A CA 1
ATOM 2254 C C . ASN A 1 286 ? 5.982 -48.038 47.617 1.00 35.16 286 ASN A C 1
ATOM 2256 O O . ASN A 1 286 ? 7.153 -47.676 47.692 1.00 35.16 286 ASN A O 1
ATOM 2260 N N . SER A 1 287 ? 4.973 -47.159 47.599 1.00 32.66 287 SER A N 1
ATOM 2261 C CA . SER A 1 287 ? 5.057 -45.885 48.335 1.00 32.66 287 SER A CA 1
ATOM 2262 C C . SER A 1 287 ? 3.707 -45.162 48.464 1.00 32.66 287 SER A C 1
ATOM 2264 O O . SER A 1 287 ? 2.850 -45.292 47.587 1.00 32.66 287 SER A O 1
ATOM 2266 N N . PRO A 1 288 ? 3.484 -44.424 49.569 1.00 40.66 288 PRO A N 1
ATOM 2267 C CA . PRO A 1 288 ? 2.163 -44.220 50.137 1.00 40.66 288 PRO A CA 1
ATOM 2268 C C . PRO A 1 288 ? 1.534 -42.868 49.776 1.00 40.66 288 PRO A C 1
ATOM 2270 O O . PRO A 1 288 ? 2.204 -41.854 49.630 1.00 40.66 288 PRO A O 1
ATOM 2273 N N . GLY A 1 289 ? 0.200 -42.855 49.765 1.00 37.16 289 GLY A N 1
ATOM 2274 C CA . GLY A 1 289 ? -0.590 -41.726 50.253 1.00 37.16 289 GLY A CA 1
ATOM 2275 C C . GLY A 1 289 ? -0.619 -40.454 49.404 1.00 37.16 289 GLY A C 1
ATOM 2276 O O . GLY A 1 289 ? 0.179 -39.549 49.602 1.00 37.16 289 GLY A O 1
ATOM 2277 N N . ASN A 1 290 ? -1.670 -40.300 48.591 1.00 36.72 290 ASN A N 1
ATOM 2278 C CA . ASN A 1 290 ? -2.409 -39.030 48.515 1.00 36.72 290 ASN A CA 1
ATOM 2279 C C . ASN A 1 290 ? -3.751 -39.188 47.779 1.00 36.72 290 ASN A C 1
ATOM 2281 O O . ASN A 1 290 ? -3.994 -38.614 46.718 1.00 36.72 290 ASN A O 1
ATOM 2285 N N . ASN A 1 291 ? -4.685 -39.931 48.380 1.00 38.22 291 ASN A N 1
ATOM 2286 C CA . ASN A 1 291 ? -6.091 -39.827 47.992 1.00 38.22 291 ASN A CA 1
ATOM 2287 C C . ASN A 1 291 ? -6.669 -38.523 48.559 1.00 38.22 291 ASN A C 1
ATOM 2289 O O . ASN A 1 291 ? -7.278 -38.499 49.630 1.00 38.22 291 ASN A O 1
ATOM 2293 N N . LYS A 1 292 ? -6.492 -37.420 47.819 1.00 39.25 292 LYS A N 1
ATOM 2294 C CA . LYS A 1 292 ? -7.263 -36.186 48.015 1.00 39.25 292 LYS A CA 1
ATOM 2295 C C . LYS A 1 292 ? -8.7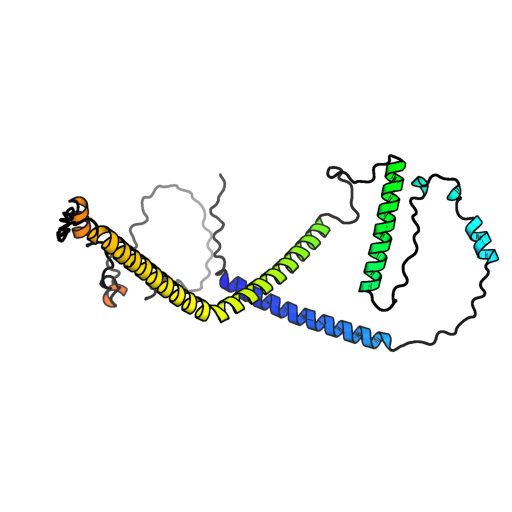47 -36.516 47.834 1.00 39.25 292 LYS A C 1
ATOM 2297 O O . LYS A 1 292 ? -9.259 -36.553 46.714 1.00 39.25 292 LYS A O 1
ATOM 2302 N N . LYS A 1 293 ? -9.452 -36.744 48.949 1.00 46.72 293 LYS A N 1
ATOM 2303 C CA . LYS A 1 293 ? -10.917 -36.699 49.003 1.00 46.72 293 LYS A CA 1
ATOM 2304 C C . LYS A 1 293 ? -11.343 -35.361 48.399 1.00 46.72 293 LYS A C 1
ATOM 2306 O O . LYS A 1 293 ? -11.031 -34.305 48.946 1.00 46.72 293 LYS A O 1
ATOM 2311 N N . LYS A 1 294 ? -12.010 -35.398 47.243 1.00 42.94 294 LYS A N 1
ATOM 2312 C CA . LYS A 1 294 ? -12.608 -34.209 46.629 1.00 42.94 294 LYS A CA 1
ATOM 2313 C C . LYS A 1 294 ? -13.672 -33.684 47.592 1.00 42.94 294 LYS A C 1
ATOM 2315 O O . LYS A 1 294 ? -14.735 -34.284 47.719 1.00 42.94 294 LYS A O 1
ATOM 2320 N N . SER A 1 295 ? -13.371 -32.593 48.288 1.00 46.81 295 SER A N 1
ATOM 2321 C CA . SER A 1 295 ? -14.362 -31.849 49.056 1.00 46.81 295 SER A CA 1
ATOM 2322 C C . SER A 1 295 ? -15.362 -31.189 48.095 1.00 46.81 295 SER A C 1
ATOM 2324 O O . SER A 1 295 ? -14.984 -30.774 46.990 1.00 46.81 295 SER A O 1
ATOM 2326 N N . PRO A 1 296 ? -16.653 -31.102 48.457 1.00 49.88 296 PRO A N 1
ATOM 2327 C CA . PRO A 1 296 ? -17.618 -30.382 47.643 1.00 49.88 296 PRO A CA 1
ATOM 2328 C C . PRO A 1 296 ? -17.253 -28.893 47.630 1.00 49.88 296 PRO A C 1
ATOM 2330 O O . PRO A 1 296 ? -16.991 -28.289 48.670 1.00 49.88 296 PRO A O 1
ATOM 2333 N N . LYS A 1 297 ? -17.212 -28.293 46.432 1.00 50.31 297 LYS A N 1
ATOM 2334 C CA . LYS A 1 297 ? -16.949 -26.858 46.256 1.00 50.31 297 LYS A CA 1
ATOM 2335 C C . LYS A 1 297 ? -18.010 -26.057 47.020 1.00 50.31 297 LYS A C 1
ATOM 2337 O O . LYS A 1 297 ? -19.191 -26.121 46.679 1.00 50.31 297 LYS A O 1
ATOM 2342 N N . GLN A 1 298 ? -17.578 -25.290 48.021 1.00 52.00 298 GLN A N 1
ATOM 2343 C CA . GLN A 1 298 ? -18.432 -24.360 48.758 1.00 52.00 298 GLN A CA 1
ATOM 2344 C C . GLN A 1 298 ? -19.081 -23.367 47.782 1.00 52.00 298 GLN A C 1
ATOM 2346 O O . GLN A 1 298 ? -18.409 -22.756 46.944 1.00 52.00 298 GLN A O 1
ATOM 2351 N N . ARG A 1 299 ? -20.407 -23.221 47.859 1.00 48.50 299 ARG A N 1
ATOM 2352 C CA . ARG A 1 299 ? -21.145 -22.245 47.047 1.00 48.50 299 ARG A CA 1
ATOM 2353 C C . ARG A 1 299 ? -20.865 -20.855 47.621 1.00 48.50 299 ARG A C 1
ATOM 2355 O O . ARG A 1 299 ? -21.186 -20.594 48.775 1.00 48.50 299 ARG A O 1
ATOM 2362 N N . ARG A 1 300 ? -20.231 -19.991 46.819 1.00 45.91 300 ARG A N 1
ATOM 2363 C CA . ARG A 1 300 ? -19.895 -18.607 47.190 1.00 45.91 300 ARG A CA 1
ATOM 2364 C C . ARG A 1 300 ? -21.140 -17.823 47.615 1.00 45.91 300 ARG A C 1
ATOM 2366 O O . ARG A 1 300 ? -22.181 -17.900 46.965 1.00 45.91 300 ARG A O 1
ATOM 2373 N N . ILE A 1 301 ? -20.971 -17.069 48.694 1.00 47.53 301 ILE A N 1
ATOM 2374 C CA . ILE A 1 301 ? -21.945 -16.160 49.300 1.00 47.53 301 ILE A CA 1
ATOM 2375 C C . ILE A 1 301 ? -22.083 -14.901 48.420 1.00 47.53 301 ILE A C 1
ATOM 2377 O O . ILE A 1 301 ? -21.083 -14.425 47.883 1.00 47.53 301 ILE A O 1
ATOM 2381 N N . PHE A 1 302 ? -23.310 -14.380 48.297 1.00 39.59 302 PHE A N 1
ATOM 2382 C CA . PHE A 1 302 ? -23.640 -13.020 47.845 1.00 39.59 302 PHE A CA 1
ATOM 2383 C C . PHE A 1 302 ? -24.581 -12.355 48.857 1.00 39.59 302 PHE A C 1
ATOM 2385 O O . PHE A 1 302 ? -25.572 -13.001 49.287 1.00 39.59 302 PHE A O 1
#